Protein AF-A0A0M5KXY6-F1 (afdb_monomer_lite)

Radius of gyration: 19.77 Å; chains: 1; bounding box: 59×43×56 Å

Structure (mmCIF, N/CA/C/O backbone):
data_AF-A0A0M5KXY6-F1
#
_entry.id   AF-A0A0M5KXY6-F1
#
loop_
_atom_site.group_PDB
_atom_site.id
_atom_site.type_symbol
_atom_site.label_atom_id
_atom_site.label_alt_id
_atom_site.label_comp_id
_atom_site.label_asym_id
_atom_site.label_entity_id
_atom_site.label_seq_id
_atom_site.pdbx_PDB_ins_code
_atom_site.Cartn_x
_atom_site.Cartn_y
_atom_site.Cartn_z
_atom_site.occupancy
_atom_site.B_iso_or_equiv
_atom_site.auth_seq_id
_atom_site.auth_comp_id
_atom_site.auth_asym_id
_atom_site.auth_atom_id
_atom_site.pdbx_PDB_model_num
ATOM 1 N N . MET A 1 1 ? 2.536 -27.383 -25.487 1.00 52.34 1 MET A N 1
ATOM 2 C CA . MET A 1 1 ? 1.882 -26.221 -24.851 1.00 52.34 1 MET A CA 1
ATOM 3 C C . MET A 1 1 ? 2.997 -25.412 -24.209 1.00 52.34 1 MET A C 1
ATOM 5 O O . MET A 1 1 ? 3.685 -25.961 -23.359 1.00 52.34 1 MET A O 1
ATOM 9 N N . ASN A 1 2 ? 3.291 -24.220 -24.736 1.00 63.22 2 ASN A N 1
ATOM 10 C CA . ASN A 1 2 ? 4.505 -23.469 -24.392 1.00 63.22 2 ASN A CA 1
ATOM 11 C C . ASN A 1 2 ? 4.490 -23.034 -22.922 1.00 63.22 2 ASN A C 1
ATOM 13 O O . ASN A 1 2 ? 3.473 -22.542 -22.436 1.00 63.22 2 ASN A O 1
ATOM 17 N N . LEU A 1 3 ? 5.624 -23.213 -22.238 1.00 66.00 3 LEU A N 1
ATOM 18 C CA . LEU A 1 3 ? 5.845 -22.842 -20.833 1.00 66.00 3 LEU A CA 1
ATOM 19 C C . LEU A 1 3 ? 5.477 -21.367 -20.556 1.00 66.00 3 LEU A C 1
ATOM 21 O O . LEU A 1 3 ? 4.992 -21.035 -19.479 1.00 66.00 3 LEU A O 1
ATOM 25 N N . GLU A 1 4 ? 5.638 -20.513 -21.567 1.00 68.00 4 GLU A N 1
ATOM 26 C CA . GLU A 1 4 ? 5.291 -19.088 -21.564 1.00 68.00 4 GLU A CA 1
ATOM 27 C C . GLU A 1 4 ? 3.802 -18.841 -21.277 1.00 68.00 4 GLU A C 1
ATOM 29 O O . GLU A 1 4 ? 3.467 -18.063 -20.390 1.00 68.00 4 GLU A O 1
ATOM 34 N N . HIS A 1 5 ? 2.891 -19.585 -21.916 1.00 75.25 5 HIS A N 1
ATOM 35 C CA . HIS A 1 5 ? 1.450 -19.415 -21.689 1.00 75.25 5 HIS A CA 1
ATOM 36 C C . HIS A 1 5 ? 1.011 -19.821 -20.279 1.00 75.25 5 HIS A C 1
ATOM 38 O O . HIS A 1 5 ? 0.066 -19.251 -19.734 1.00 75.25 5 HIS A O 1
ATOM 44 N N . TYR A 1 6 ? 1.686 -20.805 -19.679 1.00 79.50 6 TYR A N 1
ATOM 45 C CA . TYR A 1 6 ? 1.439 -21.174 -18.285 1.00 79.50 6 TYR A CA 1
ATOM 46 C C . TYR A 1 6 ? 1.888 -20.066 -17.333 1.00 79.50 6 TYR A C 1
ATOM 48 O O . TYR A 1 6 ? 1.179 -19.763 -16.374 1.00 79.50 6 TYR A O 1
ATOM 56 N N . PHE A 1 7 ? 3.033 -19.441 -17.607 1.00 79.12 7 PHE A N 1
ATOM 57 C CA . PHE A 1 7 ? 3.554 -18.346 -16.796 1.00 79.12 7 PHE A CA 1
ATOM 58 C C . PHE A 1 7 ? 2.650 -17.108 -16.865 1.00 79.12 7 PHE A C 1
ATOM 60 O O . PHE A 1 7 ? 2.277 -16.566 -15.823 1.00 79.12 7 PHE A O 1
ATOM 67 N N . ASP A 1 8 ? 2.200 -16.740 -18.066 1.00 80.31 8 ASP A N 1
ATOM 68 C CA . ASP A 1 8 ? 1.239 -15.653 -18.279 1.00 80.31 8 ASP A CA 1
ATOM 69 C C . ASP A 1 8 ? -0.080 -15.916 -17.541 1.00 80.31 8 ASP A C 1
ATOM 71 O O . ASP A 1 8 ? -0.600 -15.048 -16.836 1.00 80.31 8 ASP A O 1
ATOM 75 N N . ALA A 1 9 ? -0.613 -17.139 -17.638 1.00 85.25 9 ALA A N 1
ATOM 76 C CA . ALA A 1 9 ? -1.848 -17.511 -16.955 1.00 85.25 9 ALA A CA 1
ATOM 77 C C . ALA A 1 9 ? -1.728 -17.383 -15.428 1.00 85.25 9 ALA A C 1
ATOM 79 O O . ALA A 1 9 ? -2.645 -16.859 -14.787 1.00 85.25 9 ALA A O 1
ATOM 80 N N . ILE A 1 10 ? -0.608 -17.816 -14.835 1.00 85.19 10 ILE A N 1
ATOM 81 C CA . ILE A 1 10 ? -0.360 -17.668 -13.392 1.00 85.19 10 ILE A CA 1
ATOM 82 C C . ILE A 1 10 ? -0.243 -16.184 -13.034 1.00 85.19 10 ILE A C 1
ATOM 84 O O . ILE A 1 10 ? -0.920 -15.729 -12.112 1.00 85.19 10 ILE A O 1
ATOM 88 N N . TYR A 1 11 ? 0.543 -15.414 -13.788 1.00 83.31 11 TYR A N 1
ATOM 89 C CA . TYR A 1 11 ? 0.727 -13.977 -13.579 1.00 83.31 11 TYR A CA 1
ATOM 90 C C . TYR A 1 11 ? -0.605 -13.211 -13.578 1.00 83.31 11 TYR A C 1
ATOM 92 O O . TYR A 1 11 ? -0.898 -12.445 -12.653 1.00 83.31 11 TYR A O 1
ATOM 100 N N . TYR A 1 12 ? -1.458 -13.441 -14.579 1.00 86.25 12 TYR A N 1
ATOM 101 C CA . TYR A 1 12 ? -2.763 -12.781 -14.665 1.00 86.25 12 TYR A CA 1
ATOM 102 C C . TYR A 1 12 ? -3.730 -13.255 -13.579 1.00 86.25 12 TYR A C 1
ATOM 104 O O . TYR A 1 12 ? -4.451 -12.437 -13.006 1.00 86.25 12 TYR A O 1
ATOM 112 N N . SER A 1 13 ? -3.711 -14.546 -13.236 1.00 89.06 13 SER A N 1
ATOM 113 C CA . SER A 1 13 ? -4.552 -15.095 -12.164 1.00 89.06 13 SER A CA 1
ATOM 114 C C . SER A 1 13 ? -4.181 -14.518 -10.796 1.00 89.06 13 SER A C 1
ATOM 116 O O . SER A 1 13 ? -5.065 -14.156 -10.017 1.00 89.06 13 SER A O 1
ATOM 118 N N . MET A 1 14 ? -2.884 -14.374 -10.506 1.00 89.19 14 MET A N 1
ATOM 119 C CA . MET A 1 14 ? -2.403 -13.767 -9.260 1.00 89.19 14 MET A CA 1
ATOM 120 C C . MET A 1 14 ? -2.773 -12.285 -9.180 1.00 89.19 14 MET A C 1
ATOM 122 O O . MET A 1 14 ? -3.282 -11.846 -8.149 1.00 89.19 14 MET A O 1
ATOM 126 N N . ASN A 1 15 ? -2.602 -11.530 -10.270 1.00 88.25 15 ASN A N 1
ATOM 127 C CA . ASN A 1 15 ? -3.068 -10.143 -10.349 1.00 88.25 15 ASN A CA 1
ATOM 128 C C . ASN A 1 15 ? -4.573 -10.038 -10.079 1.00 88.25 15 ASN A C 1
ATOM 130 O O . ASN A 1 15 ? -4.992 -9.263 -9.219 1.00 88.25 15 ASN A O 1
ATOM 134 N N . ALA A 1 16 ? -5.388 -10.845 -10.765 1.00 91.44 16 ALA A 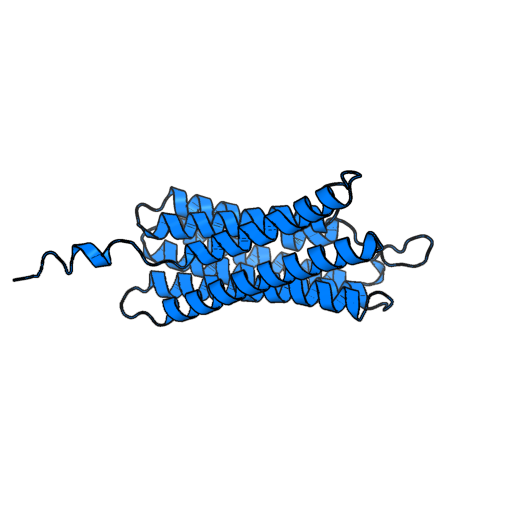N 1
ATOM 135 C CA . ALA A 1 16 ? -6.836 -10.853 -10.579 1.00 91.44 16 ALA A CA 1
ATOM 136 C C . ALA A 1 16 ? -7.220 -11.145 -9.119 1.00 91.44 16 ALA A C 1
ATOM 138 O O . ALA A 1 16 ? -8.062 -10.447 -8.554 1.00 91.44 16 ALA A O 1
ATOM 139 N N . ALA A 1 17 ? -6.562 -12.114 -8.476 1.00 92.31 17 ALA A N 1
ATOM 140 C CA . ALA A 1 17 ? -6.782 -12.425 -7.066 1.00 92.31 17 ALA A CA 1
ATOM 141 C C . ALA A 1 17 ? -6.451 -11.238 -6.142 1.00 92.31 17 ALA A C 1
ATOM 143 O O . ALA A 1 17 ? -7.245 -10.914 -5.256 1.00 92.31 17 ALA A O 1
ATOM 144 N N . VAL A 1 18 ? -5.325 -10.550 -6.368 1.00 92.81 18 VAL A N 1
ATOM 145 C CA . VAL A 1 18 ? -4.951 -9.340 -5.612 1.00 92.81 18 VAL A CA 1
ATOM 146 C C . VAL A 1 18 ? -6.006 -8.245 -5.789 1.00 92.81 18 VAL A C 1
ATOM 148 O O . VAL A 1 18 ? -6.480 -7.689 -4.796 1.00 92.81 18 VAL A O 1
ATOM 151 N N . PHE A 1 19 ? -6.440 -7.972 -7.024 1.00 95.00 19 PHE A N 1
ATOM 152 C CA . PHE A 1 19 ? -7.480 -6.975 -7.295 1.00 95.00 19 PHE A CA 1
ATOM 153 C C . PHE A 1 19 ? -8.812 -7.317 -6.628 1.00 95.00 19 PHE A C 1
ATOM 155 O O . PHE A 1 19 ? -9.444 -6.429 -6.058 1.00 95.00 19 PHE A O 1
ATOM 162 N N . LEU A 1 20 ? -9.232 -8.584 -6.648 1.00 96.19 20 LEU A N 1
ATOM 163 C CA . LEU A 1 20 ? -10.467 -9.023 -5.996 1.00 96.19 20 LEU A CA 1
ATOM 164 C C . LEU A 1 20 ? -10.398 -8.857 -4.474 1.00 96.19 20 LEU A C 1
ATOM 166 O O . LEU A 1 20 ? -11.355 -8.371 -3.870 1.00 96.19 20 LEU A O 1
ATOM 170 N N . LEU A 1 21 ? -9.266 -9.198 -3.848 1.00 95.62 21 LEU A N 1
ATOM 171 C CA . LEU A 1 21 ? -9.059 -8.999 -2.410 1.00 95.62 21 LEU A CA 1
ATOM 172 C C . LEU A 1 21 ? -9.065 -7.513 -2.032 1.00 95.62 21 LEU A C 1
ATOM 174 O O . LEU A 1 21 ? -9.712 -7.132 -1.054 1.00 95.62 21 LEU A O 1
ATOM 178 N N . LEU A 1 22 ? -8.401 -6.662 -2.819 1.00 96.25 22 LEU A N 1
ATOM 179 C CA . LEU A 1 22 ? -8.404 -5.212 -2.605 1.00 96.25 22 LEU A CA 1
ATOM 180 C C . LEU A 1 22 ? -9.803 -4.620 -2.802 1.00 96.25 22 LEU A C 1
ATOM 182 O O . LEU A 1 22 ? -10.260 -3.851 -1.957 1.00 96.25 22 LEU A O 1
ATOM 186 N N . ALA A 1 23 ? -10.525 -5.022 -3.850 1.00 97.25 23 ALA A N 1
ATOM 187 C CA . ALA A 1 23 ? -11.901 -4.592 -4.088 1.00 97.25 23 ALA A CA 1
ATOM 188 C C . ALA A 1 23 ? -12.832 -5.017 -2.941 1.00 97.25 23 ALA A C 1
ATOM 190 O O . ALA A 1 23 ? -13.648 -4.221 -2.470 1.00 97.25 23 ALA A O 1
ATOM 191 N N . ALA A 1 24 ? -12.670 -6.239 -2.426 1.00 96.69 24 ALA A N 1
ATOM 192 C CA . ALA A 1 24 ? -13.398 -6.713 -1.255 1.00 96.69 24 ALA A CA 1
ATOM 193 C C . ALA A 1 24 ? -13.054 -5.896 0.005 1.00 96.69 24 ALA A C 1
ATOM 195 O O . ALA A 1 24 ? -13.957 -5.542 0.771 1.00 96.69 24 ALA A O 1
ATOM 196 N N . ALA A 1 25 ? -11.779 -5.549 0.215 1.00 96.00 25 ALA A N 1
ATOM 197 C CA . ALA A 1 25 ? -11.341 -4.693 1.319 1.00 96.00 25 ALA A CA 1
ATOM 198 C C . ALA A 1 25 ? -11.944 -3.286 1.217 1.00 96.00 25 ALA A C 1
ATOM 200 O O . ALA A 1 25 ? -12.488 -2.784 2.201 1.00 96.00 25 ALA A O 1
ATOM 201 N N . VAL A 1 26 ? -11.937 -2.682 0.025 1.00 97.31 26 VAL A N 1
ATOM 202 C CA . VAL A 1 26 ? -12.570 -1.383 -0.250 1.00 97.31 26 VAL A CA 1
ATOM 203 C C . VAL A 1 26 ? -14.073 -1.450 0.016 1.00 97.31 26 VAL A C 1
ATOM 205 O O . VAL A 1 26 ? -14.594 -0.637 0.779 1.00 97.31 26 VAL A O 1
ATOM 208 N N . GLY A 1 27 ? -14.773 -2.449 -0.528 1.00 96.56 27 GLY A N 1
ATOM 209 C CA . GLY A 1 27 ? -16.209 -2.636 -0.308 1.00 96.56 27 GLY A CA 1
ATOM 210 C C . GLY A 1 27 ? -16.556 -2.768 1.177 1.00 96.56 27 GLY A C 1
ATOM 211 O O . GLY A 1 27 ? -17.474 -2.112 1.674 1.00 96.56 27 GLY A O 1
ATOM 212 N N . ARG A 1 28 ? -15.776 -3.546 1.934 1.00 93.88 28 ARG A N 1
ATOM 213 C CA . ARG A 1 28 ? -15.948 -3.682 3.391 1.00 93.88 28 ARG A CA 1
ATOM 214 C C . ARG A 1 28 ? -15.592 -2.408 4.150 1.00 93.88 28 ARG A C 1
ATOM 216 O O . ARG A 1 28 ? -16.291 -2.068 5.104 1.00 93.88 28 ARG A O 1
ATOM 223 N N . GLY A 1 29 ? -14.564 -1.684 3.718 1.00 93.62 29 GLY A N 1
ATOM 224 C CA . GLY A 1 29 ? -14.214 -0.363 4.233 1.00 93.62 29 GLY A CA 1
ATOM 225 C C . GLY A 1 29 ? -15.375 0.622 4.087 1.00 93.62 29 GLY A C 1
ATOM 226 O O . GLY A 1 29 ? -15.743 1.274 5.060 1.00 93.62 29 GLY A O 1
ATOM 227 N N . ILE A 1 30 ? -16.041 0.654 2.926 1.00 95.50 30 ILE A N 1
ATOM 228 C CA . ILE A 1 30 ? -17.252 1.463 2.695 1.00 95.50 30 ILE A CA 1
ATOM 229 C C . ILE A 1 30 ? -18.389 1.039 3.634 1.00 95.50 30 ILE A C 1
ATOM 231 O O . ILE A 1 30 ? -19.078 1.887 4.194 1.00 95.50 30 ILE A O 1
ATOM 235 N N . VAL A 1 31 ? -18.588 -0.261 3.855 1.00 93.12 31 VAL A N 1
ATOM 236 C CA . VAL A 1 31 ? -19.601 -0.736 4.814 1.00 93.12 31 VAL A CA 1
ATOM 237 C C . VAL A 1 31 ? -19.279 -0.268 6.238 1.00 93.12 31 VAL A C 1
ATOM 239 O O . VAL A 1 31 ? -20.186 0.151 6.954 1.00 93.12 31 VAL A O 1
ATOM 242 N N . LEU A 1 32 ? -18.007 -0.296 6.653 1.00 89.38 32 LEU A N 1
ATOM 243 C CA . LEU A 1 32 ? -17.563 0.215 7.956 1.00 89.38 32 LEU A CA 1
ATOM 244 C C . LEU A 1 32 ? -17.828 1.716 8.119 1.00 89.38 32 LEU A C 1
ATOM 246 O O . LEU A 1 32 ? -18.288 2.123 9.183 1.00 89.38 32 LEU A O 1
ATOM 250 N N . THR A 1 33 ? -17.596 2.535 7.084 1.00 90.88 33 THR A N 1
ATOM 251 C CA . THR A 1 33 ? -17.830 3.993 7.171 1.00 90.88 33 THR A CA 1
ATOM 252 C C . THR A 1 33 ? -19.295 4.363 7.363 1.00 90.88 33 THR A C 1
ATOM 254 O O . THR A 1 33 ? -19.588 5.434 7.890 1.00 90.88 33 THR A O 1
ATOM 257 N N . ARG A 1 34 ? -20.212 3.479 6.964 1.00 88.12 34 ARG A N 1
ATOM 258 C CA . ARG A 1 34 ? -21.661 3.665 7.099 1.00 88.12 34 ARG A CA 1
ATOM 259 C C . ARG A 1 34 ? -22.220 3.151 8.427 1.00 88.12 34 ARG A C 1
ATOM 261 O O . ARG A 1 34 ? -23.421 3.265 8.651 1.00 88.12 34 ARG A O 1
ATOM 268 N N . ARG A 1 35 ? -21.395 2.570 9.310 1.00 80.25 35 ARG A N 1
ATOM 269 C CA . ARG A 1 35 ? -21.875 2.050 10.598 1.00 80.25 35 ARG A CA 1
ATOM 270 C C . ARG A 1 35 ? -22.134 3.183 11.593 1.00 80.25 35 ARG A C 1
ATOM 272 O O . ARG A 1 35 ? -21.202 3.914 11.929 1.00 80.25 35 ARG A O 1
ATOM 279 N N . PRO A 1 36 ? -23.361 3.303 12.125 1.00 72.19 36 PRO A N 1
ATOM 280 C CA . PRO A 1 36 ? -23.661 4.304 13.135 1.00 72.19 36 PRO A CA 1
ATOM 281 C C . PRO A 1 36 ? -23.006 3.951 14.480 1.00 72.19 36 PRO A C 1
ATOM 283 O O . PRO A 1 36 ? -23.013 2.795 14.907 1.00 72.19 36 PRO A O 1
ATOM 286 N N . GLY A 1 37 ? -22.467 4.968 15.160 1.00 68.38 37 GLY A N 1
ATOM 287 C CA . GLY A 1 37 ? -22.164 4.920 16.596 1.00 68.38 37 GLY A CA 1
ATOM 288 C C . GLY A 1 37 ? -20.706 4.700 17.019 1.00 68.38 37 GLY A C 1
ATOM 289 O O . GLY A 1 37 ? -20.437 4.781 18.212 1.00 68.38 37 GLY A O 1
ATOM 290 N N . ILE A 1 38 ? -19.749 4.461 16.107 1.00 79.94 38 ILE A N 1
ATOM 291 C CA . ILE A 1 38 ? -18.327 4.283 16.479 1.00 79.94 38 ILE A CA 1
ATOM 292 C C . ILE A 1 38 ? -17.420 5.097 15.549 1.00 79.94 38 ILE A C 1
ATOM 294 O O . ILE A 1 38 ? -17.072 4.668 14.450 1.00 79.94 38 ILE A O 1
ATOM 298 N N . ALA A 1 39 ? -16.995 6.278 16.003 1.00 83.56 39 ALA A N 1
ATOM 299 C CA . ALA A 1 39 ? -16.168 7.184 15.205 1.00 83.56 39 ALA A CA 1
ATOM 300 C C . ALA A 1 39 ? -14.824 6.565 14.772 1.00 83.56 39 ALA A C 1
ATOM 302 O O . ALA A 1 39 ? -14.345 6.874 13.684 1.00 83.56 39 ALA A O 1
ATOM 303 N N . SER A 1 40 ? -14.213 5.685 15.579 1.00 83.56 40 SER A N 1
ATOM 304 C CA . SER A 1 40 ? -12.953 5.025 15.206 1.00 83.56 40 SER A CA 1
ATOM 305 C C . SER A 1 40 ? -13.126 3.958 14.119 1.00 83.56 40 SER A C 1
ATOM 307 O O . SER A 1 40 ? -12.229 3.807 13.288 1.00 83.56 40 SER A O 1
ATOM 309 N N . ASP A 1 41 ? -14.281 3.285 14.049 1.00 86.81 41 ASP A N 1
ATOM 310 C CA . ASP A 1 41 ? -14.627 2.355 12.964 1.00 86.81 41 ASP A CA 1
ATOM 311 C C . ASP A 1 41 ? -14.785 3.099 11.632 1.00 86.81 41 ASP A C 1
ATOM 313 O O . ASP A 1 41 ? -14.335 2.604 10.599 1.00 86.81 41 ASP A O 1
ATOM 317 N N . ILE A 1 42 ? -15.363 4.305 11.660 1.00 90.19 42 ILE A N 1
ATOM 318 C CA . ILE A 1 42 ? -15.524 5.146 10.467 1.00 90.19 42 ILE A CA 1
ATOM 319 C C . ILE A 1 42 ? -14.161 5.572 9.916 1.00 90.19 42 ILE A C 1
ATOM 321 O O . ILE A 1 42 ? -13.924 5.445 8.716 1.00 90.19 42 ILE A O 1
ATOM 325 N N . GLU A 1 43 ? -13.251 6.048 10.772 1.00 90.62 43 GLU A N 1
ATOM 326 C CA . GLU A 1 43 ? -11.898 6.435 10.340 1.00 90.62 43 GLU A CA 1
ATOM 327 C C . GLU A 1 43 ? -11.114 5.223 9.807 1.00 90.62 43 GLU A C 1
ATOM 329 O O . GLU A 1 43 ? -10.506 5.304 8.742 1.00 90.62 43 GLU A O 1
ATOM 334 N N . HIS A 1 44 ? -11.196 4.061 10.468 1.00 89.00 44 HIS A N 1
ATOM 335 C CA . HIS A 1 44 ? -10.586 2.829 9.951 1.00 89.00 44 HIS A CA 1
ATOM 336 C C . HIS A 1 44 ? -11.167 2.418 8.594 1.00 89.00 44 HIS A C 1
ATOM 338 O O . HIS A 1 44 ? -10.418 2.048 7.690 1.00 89.00 44 HIS A O 1
ATOM 344 N N . GLY A 1 45 ? -12.490 2.501 8.429 1.00 92.06 45 GLY A N 1
ATOM 345 C CA . GLY A 1 45 ? -13.163 2.211 7.165 1.00 92.06 45 GLY A CA 1
ATOM 346 C C . GLY A 1 45 ? -12.689 3.135 6.046 1.00 92.06 45 GLY A C 1
ATOM 347 O O . GLY A 1 45 ? -12.300 2.654 4.984 1.00 92.06 45 GLY A O 1
ATOM 348 N N . ARG A 1 46 ? -12.636 4.449 6.302 1.00 94.31 46 ARG A N 1
ATOM 349 C CA . ARG A 1 46 ? -12.129 5.448 5.346 1.00 94.31 46 ARG A CA 1
ATOM 350 C C . ARG A 1 46 ? -10.682 5.167 4.979 1.00 94.31 46 ARG A C 1
ATOM 352 O O . ARG A 1 46 ? -10.351 5.145 3.798 1.00 94.31 46 ARG A O 1
ATOM 359 N N . GLY A 1 47 ? -9.836 4.910 5.973 1.00 94.12 47 GLY A N 1
ATOM 360 C CA . GLY A 1 47 ? -8.431 4.656 5.709 1.00 94.12 47 GLY A CA 1
ATOM 361 C C . GLY A 1 47 ? -8.192 3.363 4.932 1.00 94.12 47 GLY A C 1
ATOM 362 O O . GLY A 1 47 ? -7.362 3.347 4.032 1.00 94.12 47 GLY A O 1
ATOM 363 N N . THR A 1 48 ? -8.991 2.321 5.184 1.00 94.75 48 THR A N 1
ATOM 364 C CA . THR A 1 48 ? -8.959 1.077 4.395 1.00 94.75 48 THR A CA 1
ATOM 365 C C . THR A 1 48 ? -9.374 1.327 2.944 1.00 94.75 48 THR A C 1
ATOM 367 O O . THR A 1 48 ? -8.743 0.801 2.032 1.00 94.75 48 THR A O 1
ATOM 370 N N . VAL A 1 49 ? -10.402 2.152 2.708 1.00 96.94 49 VAL A N 1
ATOM 371 C CA . VAL A 1 49 ? -10.824 2.527 1.347 1.00 96.94 49 VAL A CA 1
ATOM 372 C C . VAL A 1 49 ? -9.696 3.236 0.607 1.00 96.94 49 VAL A C 1
ATOM 374 O O . VAL A 1 49 ? -9.375 2.843 -0.510 1.00 96.94 49 VAL A O 1
ATOM 377 N N . PHE A 1 50 ? -9.069 4.234 1.232 1.00 96.94 50 PHE A N 1
ATOM 378 C CA . PHE A 1 50 ? -7.960 4.962 0.619 1.00 96.94 50 PHE A CA 1
ATOM 379 C C . PHE A 1 50 ? -6.743 4.064 0.364 1.00 96.94 50 PHE A C 1
ATOM 381 O O . PHE A 1 50 ? -6.215 4.073 -0.743 1.00 96.94 50 PHE A O 1
ATOM 388 N N . ALA A 1 51 ? -6.348 3.231 1.330 1.00 95.44 51 ALA A N 1
ATOM 389 C CA . ALA A 1 51 ? -5.227 2.307 1.170 1.00 95.44 51 ALA A CA 1
ATOM 390 C C . ALA A 1 51 ? -5.481 1.241 0.095 1.00 95.44 51 ALA A C 1
ATOM 392 O O . ALA A 1 51 ? -4.618 0.983 -0.746 1.00 95.44 51 ALA A O 1
ATOM 393 N N . GLY A 1 52 ? -6.682 0.660 0.078 1.00 96.31 52 GLY A N 1
ATOM 394 C CA . GLY A 1 52 ? -7.080 -0.328 -0.921 1.00 96.31 52 GLY A CA 1
ATOM 395 C C . GLY A 1 52 ? -7.133 0.270 -2.324 1.00 96.31 52 GLY A C 1
ATOM 396 O O . GLY A 1 52 ? -6.492 -0.250 -3.234 1.00 96.31 52 GLY A O 1
ATOM 397 N N . ALA A 1 53 ? -7.822 1.404 -2.490 1.00 96.75 53 ALA A N 1
ATOM 398 C CA . ALA A 1 53 ? -7.905 2.104 -3.771 1.00 96.75 53 ALA A CA 1
ATOM 399 C C . ALA A 1 53 ? -6.529 2.587 -4.250 1.00 96.75 53 ALA A C 1
ATOM 401 O O . ALA A 1 53 ? -6.202 2.428 -5.422 1.00 96.75 53 ALA A O 1
ATOM 402 N N . GLY A 1 54 ? -5.697 3.110 -3.347 1.00 95.31 54 GLY A N 1
ATOM 403 C CA . GLY A 1 54 ? -4.330 3.523 -3.652 1.00 95.31 54 GLY A CA 1
ATOM 404 C C . GLY A 1 54 ? -3.464 2.380 -4.166 1.00 95.31 54 GLY A C 1
ATOM 405 O O . GLY A 1 54 ? -2.802 2.518 -5.193 1.00 95.31 54 GLY A O 1
ATOM 406 N N . THR A 1 55 ? -3.543 1.218 -3.517 1.00 94.44 55 THR A N 1
ATOM 407 C CA . THR A 1 55 ? -2.835 0.010 -3.967 1.00 94.44 55 THR A CA 1
ATOM 408 C C . THR A 1 55 ? -3.332 -0.444 -5.340 1.00 94.44 55 THR A C 1
ATOM 410 O O . THR A 1 55 ? -2.524 -0.774 -6.205 1.00 94.44 55 THR A O 1
ATOM 413 N N . MET A 1 56 ? -4.647 -0.408 -5.584 1.00 95.19 56 MET A N 1
ATOM 414 C CA . MET A 1 56 ? -5.213 -0.733 -6.899 1.00 95.19 56 MET A CA 1
ATOM 415 C C . MET A 1 56 ? -4.732 0.235 -7.985 1.00 95.19 56 MET A C 1
ATOM 417 O O . MET A 1 56 ? -4.383 -0.221 -9.067 1.00 95.19 56 MET A O 1
ATOM 421 N N . VAL A 1 57 ? -4.675 1.543 -7.706 1.00 94.19 57 VAL A N 1
ATOM 422 C CA . VAL A 1 57 ? -4.148 2.555 -8.642 1.00 94.19 57 VAL A CA 1
ATOM 423 C C . VAL A 1 57 ? -2.675 2.297 -8.952 1.00 94.19 57 VAL A C 1
ATOM 425 O O . VAL A 1 57 ? -2.298 2.306 -10.120 1.00 94.19 57 VAL A O 1
ATOM 428 N N . ALA A 1 58 ? -1.857 2.016 -7.935 1.00 91.19 58 ALA A N 1
ATOM 429 C CA . ALA A 1 58 ? -0.439 1.714 -8.115 1.00 91.19 58 ALA A CA 1
ATOM 430 C C . ALA A 1 58 ? -0.224 0.457 -8.978 1.00 91.19 58 ALA A C 1
ATOM 432 O O . ALA A 1 58 ? 0.545 0.492 -9.937 1.00 91.19 58 ALA A O 1
ATOM 433 N N . LEU A 1 59 ? -0.929 -0.640 -8.679 1.00 89.19 59 LEU A N 1
ATOM 434 C CA . LEU A 1 59 ? -0.801 -1.898 -9.421 1.00 89.19 59 LEU A CA 1
ATOM 435 C C . LEU A 1 59 ? -1.369 -1.786 -10.840 1.00 89.19 59 LEU A C 1
ATOM 437 O O . LEU A 1 59 ? -0.667 -2.085 -11.803 1.00 89.19 59 LEU A O 1
ATOM 441 N N . ALA A 1 60 ? -2.610 -1.316 -10.994 1.00 89.62 60 ALA A N 1
ATOM 442 C CA . ALA A 1 60 ? -3.249 -1.196 -12.306 1.00 89.62 60 ALA A CA 1
ATOM 443 C C . ALA A 1 60 ? -2.507 -0.193 -13.183 1.00 89.62 60 ALA A C 1
ATOM 445 O O . ALA A 1 60 ? -2.280 -0.453 -14.360 1.00 89.62 60 ALA A O 1
ATOM 446 N N . GLY A 1 61 ? -2.084 0.928 -12.600 1.00 85.12 61 GLY A N 1
ATOM 447 C CA . GLY A 1 61 ? -1.326 1.941 -13.308 1.00 85.12 61 GLY A CA 1
ATOM 448 C C . GLY A 1 61 ? 0.039 1.442 -13.773 1.00 85.12 61 GLY A C 1
ATOM 449 O O . GLY A 1 61 ? 0.410 1.684 -14.918 1.00 85.12 61 GLY A O 1
ATOM 450 N N . GLY A 1 62 ? 0.747 0.678 -12.934 1.00 82.50 62 GLY A N 1
ATOM 451 C CA . GLY A 1 62 ? 1.994 0.017 -13.322 1.00 82.50 62 GLY A CA 1
ATOM 452 C C . GLY A 1 62 ? 1.804 -0.961 -14.485 1.00 82.50 62 GLY A C 1
ATOM 453 O O . GLY A 1 62 ? 2.545 -0.892 -15.464 1.00 82.50 62 GLY A O 1
ATOM 454 N N . LEU A 1 63 ? 0.773 -1.810 -14.417 1.00 84.19 63 LEU A N 1
ATOM 455 C CA . LEU A 1 63 ? 0.434 -2.769 -15.477 1.00 84.19 63 LEU A CA 1
ATOM 456 C C . LEU A 1 63 ? 0.033 -2.075 -16.785 1.00 84.19 63 LEU A C 1
ATOM 458 O O . LEU A 1 63 ? 0.499 -2.455 -17.855 1.00 84.19 63 LEU A O 1
ATOM 462 N N . MET A 1 64 ? -0.812 -1.044 -16.713 1.00 85.62 64 MET A N 1
ATOM 463 C CA . MET A 1 64 ? -1.250 -0.287 -17.889 1.00 85.62 64 MET A CA 1
ATOM 464 C C . MET A 1 64 ? -0.094 0.473 -18.535 1.00 85.62 64 MET A C 1
ATOM 466 O O . MET A 1 64 ? -0.003 0.500 -19.760 1.00 85.62 64 MET A O 1
ATOM 470 N N . ALA A 1 65 ? 0.800 1.063 -17.738 1.00 84.81 65 ALA A N 1
ATOM 471 C CA . ALA A 1 65 ? 1.990 1.718 -18.265 1.00 84.81 65 ALA A CA 1
ATOM 472 C C . ALA A 1 65 ? 2.895 0.715 -18.999 1.00 84.81 65 ALA A C 1
ATOM 474 O O . ALA A 1 65 ? 3.368 1.026 -20.091 1.00 84.81 65 ALA A O 1
ATOM 475 N N . ASP A 1 66 ? 3.101 -0.491 -18.455 1.00 80.94 66 ASP A N 1
ATOM 476 C CA . ASP A 1 66 ? 3.922 -1.521 -19.115 1.00 80.94 66 ASP A CA 1
ATOM 477 C C . ASP A 1 66 ? 3.247 -2.081 -20.378 1.00 80.94 66 ASP A C 1
ATOM 479 O O . ASP A 1 66 ? 3.916 -2.351 -21.370 1.00 80.94 66 ASP A O 1
ATOM 483 N N . ALA A 1 67 ? 1.918 -2.194 -20.396 1.00 83.75 67 ALA A N 1
ATOM 484 C CA . ALA A 1 67 ? 1.188 -2.683 -21.565 1.00 83.75 67 ALA A CA 1
ATOM 485 C C . ALA A 1 67 ? 1.098 -1.651 -22.704 1.00 83.75 67 ALA A C 1
ATOM 487 O O . ALA A 1 67 ? 1.160 -2.020 -23.875 1.00 83.75 67 ALA A O 1
ATOM 488 N N . LEU A 1 68 ? 0.921 -0.366 -22.379 1.00 86.81 68 LEU A N 1
ATOM 489 C CA . LEU A 1 68 ? 0.569 0.668 -23.361 1.00 86.81 68 LEU A CA 1
ATOM 490 C C . LEU A 1 68 ? 1.727 1.600 -23.717 1.00 86.81 68 LEU A C 1
ATOM 492 O O . LEU A 1 68 ? 1.714 2.203 -24.787 1.00 86.81 68 LEU A O 1
ATOM 496 N N . LEU A 1 69 ? 2.702 1.766 -22.820 1.00 84.69 69 LEU A N 1
ATOM 497 C CA . LEU A 1 69 ? 3.696 2.835 -22.917 1.00 84.69 69 LEU A CA 1
ATOM 498 C C . LEU A 1 69 ? 5.140 2.345 -22.864 1.00 84.69 69 LEU A C 1
ATOM 500 O O . LEU A 1 69 ? 6.021 3.186 -22.916 1.00 84.69 69 LEU A O 1
ATOM 504 N N . LYS A 1 70 ? 5.424 1.041 -22.812 1.00 80.31 70 LYS A N 1
ATOM 505 C CA . LYS A 1 70 ? 6.788 0.498 -22.622 1.00 80.31 70 LYS A CA 1
ATOM 506 C C . LYS A 1 70 ? 7.845 1.003 -23.609 1.00 80.31 70 LYS A C 1
ATOM 508 O O . LYS A 1 70 ? 9.020 1.072 -23.264 1.00 80.31 70 LYS A O 1
ATOM 513 N N . THR A 1 71 ? 7.441 1.364 -24.825 1.00 80.12 71 THR A N 1
ATOM 514 C CA . THR A 1 71 ? 8.322 1.924 -25.867 1.00 80.12 71 THR A CA 1
ATOM 515 C C . THR A 1 71 ? 8.313 3.455 -25.922 1.00 80.12 71 THR A C 1
ATOM 517 O O . THR A 1 71 ? 9.056 4.049 -26.699 1.00 80.12 71 THR A O 1
ATOM 520 N N . SER A 1 72 ? 7.471 4.109 -25.122 1.00 81.94 72 SER A N 1
ATOM 521 C CA . SER A 1 72 ? 7.324 5.561 -25.082 1.00 81.94 72 SER A CA 1
ATOM 522 C C . SER A 1 72 ? 8.395 6.203 -24.208 1.00 81.94 72 SER A C 1
ATOM 524 O O . SER A 1 72 ? 8.707 5.717 -23.123 1.00 81.94 72 SER A O 1
ATOM 526 N N . VAL A 1 73 ? 8.872 7.378 -24.623 1.00 77.38 73 VAL A N 1
ATOM 527 C CA . VAL A 1 73 ? 9.758 8.233 -23.810 1.00 77.38 73 VAL A CA 1
ATOM 528 C C . VAL A 1 73 ? 9.111 8.683 -22.493 1.00 77.38 73 VAL A C 1
ATOM 530 O O . VAL A 1 73 ? 9.816 9.028 -21.550 1.00 77.38 73 VAL A O 1
ATOM 533 N N . TRP A 1 74 ? 7.775 8.632 -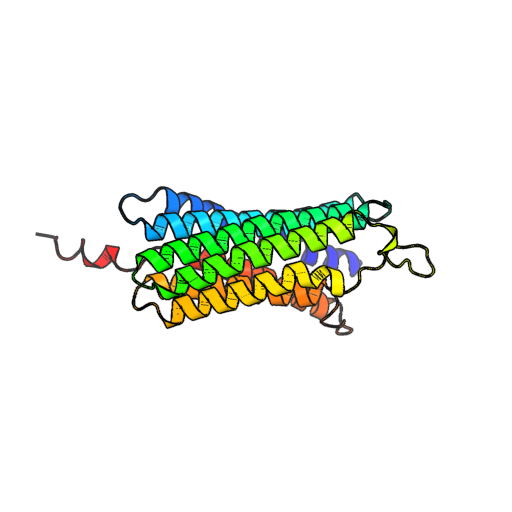22.416 1.00 79.19 74 TRP A N 1
ATOM 534 C CA . TRP A 1 74 ? 6.982 8.990 -21.237 1.00 79.19 74 TRP A CA 1
ATOM 535 C C . TRP A 1 74 ? 6.720 7.808 -20.293 1.00 79.19 74 TRP A C 1
ATOM 537 O O . TRP A 1 74 ? 6.076 7.990 -19.259 1.00 79.19 74 TRP A O 1
ATOM 547 N N . PHE A 1 75 ? 7.180 6.597 -20.636 1.00 83.06 75 PHE A N 1
ATOM 548 C CA . PHE A 1 75 ? 6.904 5.368 -19.885 1.00 83.06 75 PHE A CA 1
ATOM 549 C C . PHE A 1 75 ? 7.178 5.526 -18.389 1.00 83.06 75 PHE A C 1
ATOM 551 O O . PHE A 1 75 ? 6.292 5.310 -17.560 1.00 83.06 75 PHE A O 1
ATOM 558 N N . GLN A 1 76 ? 8.403 5.937 -18.053 1.00 79.19 76 GLN A N 1
ATOM 559 C CA . GLN A 1 76 ? 8.852 6.044 -16.671 1.00 79.19 76 GLN A CA 1
ATOM 560 C C . GLN A 1 76 ? 8.065 7.113 -15.919 1.00 79.19 76 GLN A C 1
ATOM 562 O O . GLN A 1 76 ? 7.619 6.877 -14.798 1.00 79.19 76 GLN A O 1
ATOM 567 N N . GLN A 1 77 ? 7.823 8.258 -16.556 1.00 82.31 77 GLN A N 1
ATOM 568 C CA . GLN A 1 77 ? 7.106 9.374 -15.945 1.00 82.31 77 GLN A CA 1
ATOM 569 C C . GLN A 1 77 ? 5.661 9.007 -15.608 1.00 82.31 77 GLN A C 1
ATOM 571 O O . GLN A 1 77 ? 5.206 9.252 -14.490 1.00 82.31 77 GLN A O 1
ATOM 576 N N . VAL A 1 78 ? 4.956 8.359 -16.539 1.00 84.12 78 VAL A N 1
ATOM 577 C CA . VAL A 1 78 ? 3.578 7.903 -16.314 1.00 84.12 78 VAL A CA 1
ATOM 578 C C . VAL A 1 78 ? 3.539 6.792 -15.266 1.00 84.12 78 VAL A C 1
ATOM 580 O O . VAL A 1 78 ? 2.733 6.860 -14.337 1.00 84.12 78 VAL A O 1
ATOM 583 N N . ARG A 1 79 ? 4.433 5.799 -15.363 1.00 85.25 79 ARG A N 1
ATOM 584 C CA . ARG A 1 79 ? 4.496 4.675 -14.417 1.00 85.25 79 ARG A CA 1
ATOM 585 C C . ARG A 1 79 ? 4.725 5.158 -12.985 1.00 85.25 79 ARG A C 1
ATOM 587 O O . ARG A 1 79 ? 3.962 4.806 -12.088 1.00 85.25 79 ARG A O 1
ATOM 594 N N . PHE A 1 80 ? 5.732 6.000 -12.769 1.00 81.81 80 PHE A N 1
ATOM 595 C CA . PHE A 1 80 ? 6.015 6.557 -11.449 1.00 81.81 80 PHE A CA 1
ATOM 596 C C . PHE A 1 80 ? 4.929 7.525 -10.980 1.00 81.81 80 PHE A C 1
ATOM 598 O O . PHE A 1 80 ? 4.567 7.481 -9.810 1.00 81.81 80 PHE A O 1
ATOM 605 N N . GLY A 1 81 ? 4.351 8.343 -11.865 1.00 84.69 81 GLY A N 1
ATOM 606 C CA . GLY A 1 81 ? 3.217 9.204 -11.519 1.00 84.69 81 GLY A CA 1
ATOM 607 C C . GLY A 1 81 ? 2.036 8.413 -10.944 1.00 84.69 81 GLY A C 1
ATOM 608 O O . GLY A 1 81 ? 1.461 8.805 -9.927 1.00 84.69 81 GLY A O 1
ATOM 609 N N . LEU A 1 82 ? 1.725 7.255 -11.535 1.00 89.12 82 LEU A N 1
ATOM 610 C CA . LEU A 1 82 ? 0.678 6.353 -11.048 1.00 89.12 82 LEU A CA 1
ATOM 611 C C . LEU A 1 82 ? 1.050 5.690 -9.717 1.00 89.12 82 LEU A C 1
ATOM 613 O O . LEU A 1 82 ? 0.197 5.602 -8.831 1.00 89.12 82 LEU A O 1
ATOM 617 N N . TYR A 1 83 ? 2.314 5.294 -9.528 1.00 87.56 83 TYR A N 1
ATOM 618 C CA . TYR A 1 83 ? 2.787 4.843 -8.218 1.00 87.56 83 TYR A CA 1
ATOM 619 C C . TYR A 1 83 ? 2.648 5.949 -7.167 1.00 87.56 83 TYR A C 1
ATOM 621 O O . TYR A 1 83 ? 2.004 5.723 -6.147 1.00 87.56 83 TYR A O 1
ATOM 629 N N . PHE A 1 84 ? 3.153 7.161 -7.406 1.00 86.69 84 PHE A N 1
ATOM 630 C CA . PHE A 1 84 ? 3.058 8.260 -6.438 1.00 86.69 84 PHE A CA 1
ATOM 631 C C . PHE A 1 84 ? 1.615 8.620 -6.095 1.00 86.69 84 PHE A C 1
ATOM 633 O O . PHE A 1 84 ? 1.310 8.842 -4.923 1.00 86.69 84 PHE A O 1
ATOM 640 N N . LEU A 1 85 ? 0.711 8.613 -7.077 1.00 88.50 85 LEU A N 1
ATOM 641 C CA . LEU A 1 85 ? -0.716 8.814 -6.834 1.00 88.50 85 LEU A CA 1
ATOM 642 C C . LEU A 1 85 ? -1.301 7.709 -5.943 1.00 88.50 85 LEU A C 1
ATOM 644 O O . LEU A 1 85 ? -1.992 8.001 -4.965 1.00 88.50 85 LEU A O 1
ATOM 648 N N . GLY A 1 86 ? -1.004 6.444 -6.247 1.00 91.81 86 GLY A N 1
ATOM 649 C CA . GLY A 1 86 ? -1.441 5.310 -5.435 1.00 91.81 86 GLY A CA 1
ATOM 650 C C . GLY A 1 86 ? -0.911 5.377 -4.000 1.00 91.81 86 GLY A C 1
ATOM 651 O O . GLY A 1 86 ? -1.670 5.214 -3.045 1.00 91.81 86 GLY A O 1
ATOM 652 N N . PHE A 1 87 ? 0.368 5.713 -3.829 1.00 89.12 87 PHE A N 1
ATOM 653 C CA . PHE A 1 87 ? 0.994 5.869 -2.516 1.00 89.12 87 PHE A CA 1
ATOM 654 C C . PHE A 1 87 ? 0.491 7.088 -1.745 1.00 89.12 87 PHE A C 1
ATOM 656 O O . PHE A 1 87 ? 0.365 7.009 -0.526 1.00 89.12 87 PHE A O 1
ATOM 663 N N . ALA A 1 88 ? 0.103 8.173 -2.419 1.00 89.00 88 ALA A N 1
ATOM 664 C CA . ALA A 1 88 ? -0.580 9.290 -1.768 1.00 89.00 88 ALA A CA 1
ATOM 665 C C . ALA A 1 88 ? -1.880 8.844 -1.105 1.00 89.00 88 ALA A C 1
ATOM 667 O O . ALA A 1 88 ? -2.136 9.172 0.055 1.00 89.00 88 ALA A O 1
ATOM 668 N N . LEU A 1 89 ? -2.676 8.042 -1.811 1.00 92.56 89 LEU A N 1
ATOM 669 C CA . LEU A 1 89 ? -3.899 7.470 -1.260 1.00 92.56 89 LEU A CA 1
ATOM 670 C C . LEU A 1 89 ? -3.592 6.498 -0.111 1.00 92.56 89 LEU A C 1
ATOM 672 O O . LEU A 1 89 ? -4.264 6.563 0.918 1.00 92.56 89 LEU A O 1
ATOM 676 N N . ILE A 1 90 ? -2.549 5.667 -0.223 1.00 92.69 90 ILE A N 1
ATOM 677 C CA . ILE A 1 90 ? -2.108 4.792 0.877 1.00 92.69 90 ILE A CA 1
ATOM 678 C C . ILE A 1 90 ? -1.762 5.614 2.119 1.00 92.69 90 ILE A C 1
ATOM 680 O O . ILE A 1 90 ? -2.342 5.365 3.172 1.00 92.69 90 ILE A O 1
ATOM 684 N N . MET A 1 91 ? -0.937 6.654 1.987 1.00 90.06 91 MET A N 1
ATOM 685 C CA . MET A 1 91 ? -0.523 7.501 3.110 1.00 90.06 91 MET A CA 1
ATOM 686 C C . MET A 1 91 ? -1.681 8.271 3.750 1.00 90.06 91 MET A C 1
ATOM 688 O O . MET A 1 91 ? -1.746 8.396 4.979 1.00 90.06 91 MET A O 1
ATOM 692 N N . VAL A 1 92 ? -2.631 8.763 2.947 1.00 91.06 92 VAL A N 1
ATOM 693 C CA . VAL A 1 92 ? -3.892 9.324 3.459 1.00 91.06 92 VAL A CA 1
ATOM 694 C C . VAL A 1 92 ? -4.654 8.259 4.252 1.00 91.06 92 VAL A C 1
ATOM 696 O O . VAL A 1 92 ? -5.165 8.543 5.341 1.00 91.06 92 VAL A O 1
ATOM 699 N N . GLY A 1 93 ? -4.681 7.023 3.754 1.00 92.81 93 GLY A N 1
ATOM 700 C CA . GLY A 1 93 ? -5.263 5.871 4.431 1.00 92.81 93 GLY A CA 1
ATOM 701 C C . GLY A 1 93 ? -4.639 5.598 5.799 1.00 92.81 93 GLY A C 1
ATOM 702 O O . GLY A 1 93 ? -5.354 5.570 6.807 1.00 92.81 93 GLY A O 1
ATOM 703 N N . THR A 1 94 ? -3.310 5.506 5.854 1.00 91.38 94 THR A N 1
ATOM 704 C CA . THR A 1 94 ? -2.500 5.343 7.072 1.00 91.38 94 THR A CA 1
ATOM 705 C C . THR A 1 94 ? -2.808 6.427 8.096 1.00 91.38 94 THR A C 1
ATOM 707 O O . THR A 1 94 ? -3.146 6.137 9.244 1.00 91.38 94 THR A O 1
ATOM 710 N N . CYS A 1 95 ? -2.764 7.697 7.680 1.00 91.00 95 CYS A N 1
ATOM 711 C CA . CYS A 1 95 ? -3.022 8.839 8.557 1.00 91.00 95 CYS A CA 1
ATOM 712 C C . CYS A 1 95 ? -4.443 8.816 9.130 1.00 91.00 95 CYS A C 1
ATOM 714 O O . CYS A 1 95 ? -4.657 9.187 10.288 1.00 91.00 95 CYS A O 1
ATOM 716 N N . THR A 1 96 ? -5.413 8.364 8.335 1.00 91.44 96 THR A N 1
ATOM 717 C CA . THR A 1 96 ? -6.813 8.236 8.753 1.00 91.44 96 THR A CA 1
ATOM 718 C C . THR A 1 96 ? -6.978 7.113 9.783 1.00 91.44 96 THR A C 1
ATOM 720 O O . THR A 1 96 ? -7.625 7.307 10.813 1.00 91.44 96 THR A O 1
ATOM 723 N N . ILE A 1 97 ? -6.317 5.969 9.589 1.00 90.25 97 ILE A N 1
ATOM 724 C CA . ILE A 1 97 ? -6.313 4.849 10.550 1.00 90.25 97 ILE A CA 1
ATOM 725 C C . ILE A 1 97 ? -5.628 5.243 11.865 1.00 90.25 97 ILE A C 1
ATOM 727 O O . ILE A 1 97 ? -6.158 4.980 12.952 1.00 90.25 97 ILE A O 1
ATOM 731 N N . LEU A 1 98 ? -4.495 5.947 11.789 1.00 87.69 98 LEU A N 1
ATOM 732 C CA . LEU A 1 98 ? -3.810 6.495 12.962 1.00 87.69 98 LEU A CA 1
ATOM 733 C C . LEU A 1 98 ? -4.699 7.490 13.717 1.00 87.69 98 LEU A C 1
ATOM 735 O O . LEU A 1 98 ? -4.799 7.407 14.938 1.00 87.69 98 LEU A O 1
ATOM 739 N N . ARG A 1 99 ? -5.435 8.359 13.013 1.00 87.12 99 ARG A N 1
ATOM 740 C CA . ARG A 1 99 ? -6.427 9.262 13.626 1.00 87.12 99 ARG A CA 1
ATOM 741 C C . ARG A 1 99 ? -7.554 8.503 14.331 1.00 87.12 99 ARG A C 1
ATOM 743 O O . ARG A 1 99 ? -7.994 8.917 15.403 1.00 87.12 99 ARG A O 1
ATOM 750 N N . GLY A 1 100 ? -8.021 7.401 13.747 1.00 83.06 100 GLY A N 1
ATOM 751 C CA . GLY A 1 100 ? -8.974 6.500 14.395 1.00 83.06 100 GLY A CA 1
ATOM 752 C C . GLY A 1 100 ? -8.427 5.933 15.706 1.00 83.06 100 GLY A C 1
ATOM 753 O O . GLY A 1 100 ? -9.159 5.871 16.687 1.00 83.06 100 GLY A O 1
ATOM 754 N N . SER A 1 101 ? -7.137 5.595 15.728 1.00 80.38 101 SER A N 1
ATOM 755 C CA . SER A 1 101 ? -6.430 5.067 16.903 1.00 80.38 101 SER A CA 1
ATOM 756 C C . SER A 1 101 ? -6.141 6.145 17.965 1.00 80.38 101 SER A C 1
ATOM 758 O O . SER A 1 101 ? -6.228 5.873 19.158 1.00 80.38 101 SER A O 1
ATOM 760 N N . GLU A 1 102 ? -5.870 7.394 17.566 1.00 80.75 102 GLU A N 1
ATOM 761 C CA . GLU A 1 102 ? -5.717 8.543 18.481 1.00 80.75 102 GLU A CA 1
ATOM 762 C C . GLU A 1 102 ? -6.973 8.785 19.323 1.00 80.75 102 GLU A C 1
ATOM 764 O O . GLU A 1 102 ? -6.875 9.027 20.526 1.00 80.75 102 GLU A O 1
ATOM 769 N N . ARG A 1 103 ? -8.159 8.684 18.704 1.00 74.88 103 ARG A N 1
ATOM 770 C CA . ARG A 1 103 ? -9.456 8.855 19.386 1.00 74.88 103 ARG A CA 1
ATOM 771 C C . ARG A 1 103 ? -9.706 7.818 20.485 1.00 74.88 103 ARG A C 1
ATOM 773 O O . ARG A 1 103 ? -10.634 7.984 21.266 1.00 74.88 103 ARG A O 1
ATOM 780 N N . GLU A 1 104 ? -8.879 6.781 20.560 1.00 72.50 104 GLU A N 1
ATOM 781 C CA . GLU A 1 104 ? -8.923 5.741 21.590 1.00 72.50 104 GLU A CA 1
ATOM 782 C C . GLU A 1 104 ? -7.951 6.018 22.751 1.00 72.50 104 GLU A C 1
ATOM 784 O O . GLU A 1 104 ? -7.777 5.165 23.617 1.00 72.50 104 GLU A O 1
ATOM 789 N N . GLY A 1 105 ? -7.351 7.218 22.797 1.00 65.25 105 GLY A N 1
ATOM 790 C CA . GLY A 1 105 ? -6.610 7.739 23.953 1.00 65.25 105 GLY A CA 1
ATOM 791 C C . GLY A 1 105 ? -5.092 7.850 23.780 1.00 65.25 105 GLY A C 1
ATOM 792 O O . GLY A 1 105 ? -4.391 8.085 24.761 1.00 65.25 105 GLY A O 1
ATOM 793 N N . ILE A 1 106 ? -4.551 7.696 22.565 1.00 67.62 106 ILE A N 1
ATOM 794 C CA . ILE A 1 106 ? -3.094 7.649 22.337 1.00 67.62 106 ILE A CA 1
ATOM 795 C C . ILE A 1 106 ? -2.587 8.977 21.751 1.00 67.62 106 ILE A C 1
ATOM 797 O O . ILE A 1 106 ? -2.471 9.142 20.537 1.00 67.62 106 ILE A O 1
ATOM 801 N N . GLY A 1 107 ? -2.245 9.934 22.620 1.00 66.31 107 GLY A N 1
ATOM 802 C CA . GLY A 1 107 ? -1.801 11.280 22.217 1.00 66.31 107 GLY A CA 1
ATOM 803 C C . GLY A 1 107 ? -0.482 11.329 21.425 1.00 66.31 107 GLY A C 1
ATOM 804 O O . GLY A 1 107 ? -0.303 12.212 20.584 1.00 66.31 107 GLY A O 1
ATOM 805 N N . PHE A 1 108 ? 0.424 10.364 21.624 1.00 71.19 108 PHE A N 1
ATOM 806 C CA . PHE A 1 108 ? 1.715 10.282 20.916 1.00 71.19 108 PHE A CA 1
ATOM 807 C C . PHE A 1 108 ? 1.559 10.112 19.393 1.00 71.19 108 PHE A C 1
ATOM 809 O O . PHE A 1 108 ? 2.342 10.660 18.620 1.00 71.19 108 PHE A O 1
ATOM 816 N N . LEU A 1 109 ? 0.491 9.447 18.942 1.00 71.94 109 LEU A N 1
ATOM 817 C CA . LEU A 1 109 ? 0.233 9.213 17.515 1.00 71.94 109 LEU A CA 1
ATOM 818 C C . LEU A 1 109 ? -0.032 10.500 16.732 1.00 71.94 109 LEU A C 1
ATOM 820 O O . LEU A 1 109 ? 0.318 10.583 15.555 1.00 71.94 109 LEU A O 1
ATOM 824 N N . SER A 1 110 ? -0.534 11.537 17.409 1.00 72.25 110 SER A N 1
ATOM 825 C CA . SER A 1 110 ? -0.728 12.854 16.799 1.00 72.25 110 SER A CA 1
ATOM 826 C C . SER A 1 110 ? 0.586 13.498 16.352 1.00 72.25 110 SER A C 1
ATOM 828 O O . SER A 1 110 ? 0.608 14.190 15.333 1.00 72.25 110 SER A O 1
ATOM 830 N N . HIS A 1 111 ? 1.688 13.233 17.062 1.00 76.06 111 HIS A N 1
ATOM 831 C CA . HIS A 1 111 ? 3.017 13.718 16.698 1.00 76.06 111 HIS A CA 1
ATOM 832 C C . HIS A 1 111 ? 3.547 12.958 15.482 1.00 76.06 111 HIS A C 1
ATOM 834 O O . HIS A 1 111 ? 4.000 13.581 14.526 1.00 76.06 111 HIS A O 1
ATOM 840 N N . ILE A 1 112 ? 3.392 11.630 15.457 1.00 74.69 112 ILE A N 1
ATOM 841 C CA . ILE A 1 112 ? 3.810 10.809 14.312 1.00 74.69 112 ILE A CA 1
ATOM 842 C C . ILE A 1 112 ? 3.040 11.196 13.043 1.00 74.69 112 ILE A C 1
ATOM 844 O O . ILE A 1 112 ? 3.649 11.385 11.991 1.00 74.69 112 ILE A O 1
ATOM 848 N N . ARG A 1 113 ? 1.720 11.411 13.128 1.00 79.06 113 ARG A N 1
ATOM 849 C CA . ARG A 1 113 ? 0.918 11.858 11.976 1.00 79.06 113 ARG A CA 1
ATOM 850 C C . ARG A 1 113 ? 1.392 13.208 11.426 1.00 79.06 113 ARG A C 1
ATOM 852 O O . ARG A 1 113 ? 1.409 13.401 10.213 1.00 79.06 113 ARG A O 1
ATOM 859 N N . ARG A 1 114 ? 1.787 14.136 12.306 1.00 80.38 114 ARG A N 1
ATOM 860 C CA . ARG A 1 114 ? 2.342 15.446 11.916 1.00 80.38 114 ARG A CA 1
ATOM 861 C C . ARG A 1 114 ? 3.713 15.346 11.252 1.00 80.38 114 ARG A C 1
ATOM 863 O O . ARG A 1 114 ? 4.059 16.272 10.535 1.00 80.38 114 ARG A O 1
ATOM 870 N N . ILE A 1 115 ? 4.464 14.265 11.469 1.00 79.31 115 ILE A N 1
ATOM 871 C CA . ILE A 1 115 ? 5.751 14.001 10.805 1.00 79.31 115 ILE A CA 1
ATOM 872 C C . ILE A 1 115 ? 5.535 13.280 9.468 1.00 79.31 115 ILE A C 1
ATOM 874 O O . ILE A 1 115 ? 6.165 13.625 8.472 1.00 79.31 115 ILE A O 1
ATOM 878 N N . LEU A 1 116 ? 4.610 12.317 9.419 1.00 78.31 116 LEU A N 1
ATOM 879 C CA . LEU A 1 116 ? 4.314 11.533 8.216 1.00 78.31 116 LEU A CA 1
ATOM 880 C C . LEU A 1 116 ? 3.850 12.397 7.040 1.00 78.31 116 LEU A C 1
ATOM 882 O O . LEU A 1 116 ? 4.296 12.186 5.917 1.00 78.31 116 LEU A O 1
ATOM 886 N N . LEU A 1 117 ? 2.978 13.375 7.291 1.00 78.50 117 LEU A N 1
ATOM 887 C CA . LEU A 1 117 ? 2.427 14.228 6.237 1.00 78.50 117 LEU A CA 1
ATOM 888 C C . LEU A 1 117 ? 3.493 15.092 5.523 1.00 78.50 117 LEU A C 1
ATOM 890 O O . LEU A 1 117 ? 3.551 15.036 4.296 1.00 78.50 117 LEU A O 1
ATOM 894 N N . PRO A 1 118 ? 4.353 15.864 6.223 1.00 81.12 118 PRO A N 1
ATOM 895 C CA . PRO A 1 118 ? 5.425 16.617 5.579 1.00 81.12 118 PRO A CA 1
ATOM 896 C C . PRO A 1 118 ? 6.510 15.709 5.003 1.00 81.12 118 PRO A C 1
ATOM 898 O O . PRO A 1 118 ? 7.041 16.037 3.948 1.00 81.12 118 PRO A O 1
ATOM 901 N N . LEU A 1 119 ? 6.812 14.563 5.630 1.00 79.19 119 LEU A N 1
ATOM 902 C CA . LEU A 1 119 ? 7.740 13.587 5.054 1.00 79.19 119 LEU A CA 1
ATOM 903 C C . LEU A 1 119 ? 7.227 13.087 3.700 1.00 79.19 119 LEU A C 1
ATOM 905 O O . LEU A 1 119 ? 7.987 13.055 2.734 1.00 79.19 119 LEU A O 1
ATOM 909 N N . PHE A 1 120 ? 5.935 12.756 3.623 1.00 77.69 120 PHE A N 1
ATOM 910 C CA . PHE A 1 120 ? 5.279 12.359 2.384 1.00 77.69 120 PHE A CA 1
ATOM 911 C C . PHE A 1 120 ? 5.252 13.497 1.356 1.00 77.69 120 PHE A C 1
ATOM 913 O O . PHE A 1 120 ? 5.616 13.300 0.202 1.00 77.69 120 PHE A O 1
ATOM 920 N N . ALA A 1 121 ? 4.883 14.712 1.768 1.00 80.44 121 ALA A N 1
ATOM 921 C CA . ALA A 1 121 ? 4.880 15.873 0.879 1.00 80.44 121 ALA A CA 1
ATOM 922 C C . ALA A 1 121 ? 6.276 16.145 0.299 1.00 80.44 121 ALA A C 1
ATOM 924 O O . ALA A 1 121 ? 6.412 16.362 -0.901 1.00 80.44 121 ALA A O 1
ATOM 925 N N . LEU A 1 122 ? 7.320 16.061 1.127 1.00 81.75 122 LEU A N 1
ATOM 926 C CA . LEU A 1 122 ? 8.704 16.207 0.692 1.00 81.75 122 LEU A CA 1
ATOM 927 C C . LEU A 1 122 ? 9.090 15.117 -0.313 1.00 81.75 122 LEU A C 1
ATOM 929 O O . LEU A 1 122 ? 9.708 15.416 -1.331 1.00 81.75 122 LEU A O 1
ATOM 933 N N . THR A 1 123 ? 8.692 13.868 -0.068 1.00 76.44 123 THR A N 1
ATOM 934 C CA . THR A 1 123 ? 8.970 12.764 -0.997 1.00 76.44 123 THR A CA 1
ATOM 935 C C . THR A 1 123 ? 8.224 12.916 -2.318 1.00 76.44 123 THR A C 1
ATOM 937 O O . THR A 1 123 ? 8.826 12.680 -3.363 1.00 76.44 123 THR A O 1
ATOM 940 N N . VAL A 1 124 ? 6.982 13.406 -2.314 1.00 75.38 124 VAL A N 1
ATOM 941 C CA . VAL A 1 124 ? 6.246 13.761 -3.540 1.00 75.38 124 VAL A CA 1
ATOM 942 C C . VAL A 1 124 ? 6.919 14.907 -4.291 1.00 75.38 124 VAL A C 1
ATOM 944 O O . VAL A 1 124 ? 7.060 14.815 -5.504 1.00 75.38 124 VAL A O 1
ATOM 947 N N . ILE A 1 125 ? 7.372 15.960 -3.604 1.00 81.44 125 ILE A N 1
ATOM 948 C CA . ILE A 1 125 ? 8.054 17.101 -4.238 1.00 81.44 125 ILE A CA 1
ATOM 949 C C . ILE A 1 125 ? 9.360 16.653 -4.896 1.00 81.44 125 ILE A C 1
ATOM 951 O O . ILE A 1 125 ? 9.580 16.935 -6.072 1.00 81.44 125 ILE A O 1
ATOM 955 N N . ILE A 1 126 ? 10.200 15.917 -4.161 1.00 76.62 126 ILE A N 1
ATOM 956 C CA . ILE A 1 126 ? 11.467 15.378 -4.677 1.00 76.62 126 ILE A CA 1
ATOM 957 C C . ILE A 1 126 ? 11.198 14.474 -5.884 1.00 76.62 126 ILE A C 1
ATOM 959 O O . ILE A 1 126 ? 11.861 14.588 -6.911 1.00 76.62 126 ILE A O 1
ATOM 963 N N . SER A 1 127 ? 10.182 13.619 -5.794 1.00 71.81 127 SER A N 1
ATOM 964 C CA . SER A 1 127 ? 9.791 12.737 -6.892 1.00 71.81 127 SER A CA 1
ATOM 965 C C . SER A 1 127 ? 9.268 13.494 -8.106 1.00 71.81 127 SER A C 1
ATOM 967 O O . SER A 1 127 ? 9.639 13.173 -9.227 1.00 71.81 127 SER A O 1
ATOM 969 N N . GLY A 1 128 ? 8.433 14.514 -7.898 1.00 74.75 128 GLY A N 1
ATOM 970 C CA . GLY A 1 128 ? 7.913 15.369 -8.960 1.00 74.75 128 GLY A CA 1
ATOM 971 C C . GLY A 1 128 ? 9.036 16.084 -9.701 1.00 74.75 128 GLY A C 1
ATOM 972 O O . GLY A 1 128 ? 9.037 16.092 -10.928 1.00 74.75 128 GLY A O 1
ATOM 973 N N . PHE A 1 129 ? 10.035 16.582 -8.965 1.00 77.31 129 PHE A N 1
ATOM 974 C CA . PHE A 1 129 ? 11.244 17.153 -9.551 1.00 77.31 129 PHE A CA 1
ATOM 975 C C . PHE A 1 129 ? 11.977 16.134 -10.437 1.00 77.31 129 PHE A C 1
ATOM 977 O O . PHE A 1 129 ? 12.216 16.414 -11.611 1.00 77.31 129 PHE A O 1
ATOM 984 N N . PHE A 1 130 ? 12.246 14.928 -9.922 1.00 69.44 130 PHE A N 1
ATOM 985 C CA . PHE A 1 130 ? 12.893 13.862 -10.697 1.00 69.44 130 PHE A CA 1
ATOM 986 C C . PHE A 1 130 ? 12.090 13.443 -11.936 1.00 69.44 130 PHE A C 1
ATOM 988 O O . PHE A 1 130 ? 12.670 13.209 -12.990 1.00 69.44 130 PHE A O 1
ATOM 995 N N . LEU A 1 131 ? 10.759 13.397 -11.846 1.00 70.31 131 LEU A N 1
ATOM 996 C CA . LEU A 1 131 ? 9.901 13.080 -12.990 1.00 70.31 131 LEU A CA 1
ATOM 997 C C . LEU A 1 131 ? 9.887 14.189 -14.045 1.00 70.31 131 LEU A C 1
ATOM 999 O O . LEU A 1 131 ? 9.759 13.900 -15.233 1.00 70.31 131 LEU A O 1
ATOM 1003 N N . SER A 1 132 ? 10.022 15.448 -13.631 1.00 72.44 132 SER A N 1
ATOM 1004 C CA . SER A 1 132 ? 10.070 16.599 -14.539 1.00 72.44 132 SER A CA 1
ATOM 1005 C C . SER A 1 132 ? 11.441 16.848 -15.176 1.00 72.44 132 SER A C 1
ATOM 1007 O O . SER A 1 132 ? 11.518 17.639 -16.110 1.00 72.44 132 SER A O 1
ATOM 1009 N N . ALA A 1 133 ? 12.490 16.168 -14.704 1.00 71.50 133 ALA A N 1
ATOM 1010 C CA . ALA A 1 133 ? 13.866 16.294 -15.184 1.00 71.50 133 ALA A CA 1
ATOM 1011 C C . ALA A 1 133 ? 14.291 15.006 -15.921 1.00 71.50 133 ALA A C 1
ATOM 1013 O O . ALA A 1 133 ? 14.956 14.143 -15.331 1.00 71.50 133 ALA A O 1
ATOM 1014 N N . PRO A 1 134 ? 13.880 14.817 -17.192 1.00 62.97 134 PRO A N 1
ATOM 1015 C CA . PRO A 1 134 ? 14.115 13.581 -17.930 1.00 62.97 134 PRO A CA 1
ATOM 1016 C C . PRO A 1 134 ? 15.605 13.266 -18.125 1.00 62.97 134 PRO A C 1
ATOM 1018 O O . PRO A 1 134 ? 15.967 12.096 -18.235 1.00 62.97 134 PRO A O 1
ATOM 1021 N N . GLU A 1 135 ? 16.479 14.278 -18.088 1.00 63.97 135 GLU A N 1
ATOM 1022 C CA . GLU A 1 135 ? 17.938 14.115 -18.067 1.00 63.97 135 GLU A CA 1
ATOM 1023 C C . GLU A 1 135 ? 18.467 13.322 -16.863 1.00 63.97 135 GLU A C 1
ATOM 1025 O O . GLU A 1 135 ? 19.591 12.825 -16.905 1.00 63.97 135 GLU A O 1
ATOM 1030 N N . THR A 1 136 ? 17.677 13.169 -15.797 1.00 66.81 136 THR A N 1
ATOM 1031 C CA . THR A 1 136 ? 18.072 12.339 -14.653 1.00 66.81 136 THR A CA 1
ATOM 1032 C C . THR A 1 136 ? 17.954 10.843 -14.952 1.00 66.81 136 THR A C 1
ATOM 1034 O O . THR A 1 136 ? 18.633 10.047 -14.301 1.00 66.81 136 THR A O 1
ATOM 1037 N N . PHE A 1 137 ? 17.155 10.442 -15.952 1.00 69.12 137 PHE A N 1
ATOM 1038 C CA . PHE A 1 137 ? 17.009 9.037 -16.325 1.00 69.12 137 PHE A CA 1
ATOM 1039 C C . PHE A 1 137 ? 18.218 8.551 -17.126 1.00 69.12 137 PHE A C 1
ATOM 1041 O O . PHE A 1 137 ? 18.521 9.023 -18.225 1.00 69.12 137 PHE A O 1
ATOM 1048 N N . ILE A 1 138 ? 18.890 7.534 -16.591 1.00 69.88 138 ILE A N 1
ATOM 1049 C CA . ILE A 1 138 ? 19.989 6.861 -17.280 1.00 69.88 138 ILE A CA 1
ATOM 1050 C C . ILE A 1 138 ? 19.411 5.979 -18.383 1.00 69.88 138 ILE A C 1
ATOM 1052 O O . ILE A 1 138 ? 18.450 5.248 -18.156 1.00 69.88 138 ILE A O 1
ATOM 1056 N N . HIS A 1 139 ? 20.010 6.022 -19.568 1.00 72.69 139 HIS A N 1
ATOM 1057 C CA . HIS A 1 139 ? 19.660 5.136 -20.672 1.00 72.69 139 HIS A CA 1
ATOM 1058 C C . HIS A 1 139 ? 20.696 4.007 -20.773 1.00 72.69 139 HIS A C 1
ATOM 1060 O O . HIS A 1 139 ? 21.890 4.239 -20.581 1.00 72.69 139 HIS A O 1
ATOM 1066 N N . ASN A 1 140 ? 20.255 2.776 -21.045 1.00 74.31 140 ASN A N 1
ATOM 1067 C CA . ASN A 1 140 ? 21.170 1.668 -21.333 1.00 74.31 140 ASN A CA 1
ATOM 1068 C C . ASN A 1 140 ? 21.766 1.797 -22.746 1.00 74.31 140 ASN A C 1
ATOM 1070 O O . ASN A 1 140 ? 21.385 2.667 -23.529 1.00 74.31 140 ASN A O 1
ATOM 1074 N N . SER A 1 141 ? 22.674 0.884 -23.100 1.00 71.00 141 SER A N 1
ATOM 1075 C CA . SER A 1 141 ? 23.284 0.799 -24.436 1.00 71.00 141 SER A CA 1
ATOM 1076 C C . SER A 1 141 ? 22.276 0.637 -25.582 1.00 71.00 141 SER A C 1
ATOM 1078 O O . SER A 1 141 ? 22.612 0.913 -26.728 1.00 71.00 141 SER A O 1
ATOM 1080 N N . ASN A 1 142 ? 21.042 0.226 -25.278 1.00 69.81 142 ASN A N 1
ATOM 1081 C CA . ASN A 1 142 ? 19.942 0.076 -26.231 1.00 69.81 142 ASN A CA 1
ATOM 1082 C C . ASN A 1 142 ? 19.007 1.300 -26.239 1.00 69.81 142 ASN A C 1
ATOM 1084 O O . ASN A 1 142 ? 17.888 1.217 -26.742 1.00 69.81 142 ASN A O 1
ATOM 1088 N N . ASN A 1 143 ? 19.443 2.422 -25.655 1.00 68.62 143 ASN A N 1
ATOM 1089 C CA . ASN A 1 143 ? 18.687 3.664 -25.509 1.00 68.62 143 ASN A CA 1
ATOM 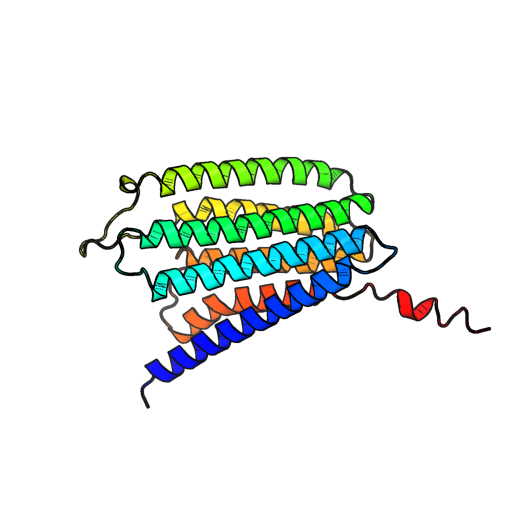1090 C C . ASN A 1 143 ? 17.351 3.507 -24.751 1.00 68.62 143 ASN A C 1
ATOM 1092 O O . ASN A 1 143 ? 16.413 4.275 -24.954 1.00 68.62 143 ASN A O 1
ATOM 1096 N N . GLN A 1 144 ? 17.246 2.508 -23.872 1.00 67.56 144 GLN A N 1
ATOM 1097 C CA . GLN A 1 144 ? 16.083 2.314 -23.004 1.00 67.56 144 GLN A CA 1
ATOM 1098 C C . GLN A 1 144 ? 16.331 2.979 -21.653 1.00 67.56 144 GLN A C 1
ATOM 1100 O O . GLN A 1 144 ? 17.399 2.807 -21.065 1.00 67.56 144 GLN A O 1
ATOM 1105 N N . GLN A 1 145 ? 15.332 3.691 -21.132 1.00 68.56 145 GLN A N 1
ATOM 1106 C CA . GLN A 1 145 ? 15.400 4.297 -19.802 1.00 68.56 145 GLN A CA 1
ATOM 1107 C C . GLN A 1 145 ? 15.473 3.220 -18.707 1.00 68.56 145 GLN A C 1
ATOM 1109 O O . GLN A 1 145 ? 14.555 2.409 -18.555 1.00 68.56 145 GLN A O 1
ATOM 1114 N N . ILE A 1 146 ? 16.548 3.246 -17.921 1.00 67.88 146 ILE A N 1
ATOM 1115 C CA . ILE A 1 146 ? 16.789 2.372 -16.772 1.00 67.88 146 ILE A CA 1
ATOM 1116 C C . ILE A 1 146 ? 16.216 3.024 -15.513 1.00 67.88 146 ILE A C 1
ATOM 1118 O O . ILE A 1 146 ? 16.443 4.203 -15.237 1.00 67.88 146 ILE A O 1
ATOM 1122 N N . GLN A 1 147 ? 15.511 2.234 -14.704 1.00 67.12 147 GLN A N 1
ATOM 1123 C CA . GLN A 1 147 ? 15.088 2.658 -13.373 1.00 67.12 147 GLN A CA 1
ATOM 1124 C C . GLN A 1 147 ? 16.241 2.523 -12.379 1.00 67.12 147 GLN A C 1
ATOM 1126 O O . GLN A 1 147 ? 16.760 1.431 -12.160 1.00 67.12 147 GLN A O 1
ATOM 1131 N N . LEU A 1 148 ? 16.605 3.626 -11.731 1.00 71.69 148 LEU A N 1
ATOM 1132 C CA . LEU A 1 148 ? 17.490 3.595 -10.573 1.00 71.69 148 LEU A CA 1
ATOM 1133 C C . LEU A 1 148 ? 16.698 3.295 -9.298 1.00 71.69 148 LEU A C 1
ATOM 1135 O O . LEU A 1 148 ? 15.623 3.854 -9.074 1.00 71.69 148 LEU A O 1
ATOM 1139 N N . ALA A 1 149 ? 17.284 2.492 -8.409 1.00 70.75 149 ALA A N 1
ATOM 1140 C CA . ALA A 1 149 ? 16.717 2.191 -7.092 1.00 70.75 149 ALA A CA 1
ATOM 1141 C C . ALA A 1 149 ? 16.403 3.461 -6.271 1.00 70.75 149 ALA A C 1
ATOM 1143 O O . ALA A 1 149 ? 15.457 3.480 -5.486 1.00 70.75 149 ALA A O 1
ATOM 1144 N N . VAL A 1 150 ? 17.147 4.553 -6.493 1.00 75.25 150 VAL A N 1
ATOM 1145 C CA . VAL A 1 150 ? 16.944 5.843 -5.812 1.00 75.25 150 VAL A CA 1
ATOM 1146 C C . VAL A 1 150 ? 15.541 6.425 -6.039 1.00 75.25 150 VAL A C 1
ATOM 1148 O O . VAL A 1 150 ? 14.992 7.040 -5.129 1.00 75.25 150 VAL A O 1
ATOM 1151 N N . TYR A 1 151 ? 14.913 6.166 -7.194 1.00 77.06 151 TYR A N 1
ATOM 1152 C CA . TYR A 1 151 ? 13.561 6.652 -7.507 1.00 77.06 151 TYR A CA 1
ATOM 1153 C C . TYR A 1 151 ? 12.461 5.965 -6.698 1.00 77.06 151 TYR A C 1
ATOM 1155 O O . TYR A 1 151 ? 11.334 6.452 -6.644 1.00 77.06 151 TYR A O 1
ATOM 1163 N N . TRP A 1 152 ? 12.786 4.854 -6.039 1.00 81.19 152 TRP A N 1
ATOM 1164 C CA . TRP A 1 152 ? 11.866 4.124 -5.176 1.00 81.19 152 TRP A CA 1
ATOM 1165 C C . TRP A 1 152 ? 11.951 4.568 -3.717 1.00 81.19 152 TRP A C 1
ATOM 1167 O O . TRP A 1 152 ? 11.000 4.349 -2.967 1.00 81.19 152 TRP A O 1
ATOM 1177 N N . LEU A 1 153 ? 13.035 5.241 -3.303 1.00 82.38 153 LEU A N 1
ATOM 1178 C CA . LEU A 1 153 ? 13.180 5.773 -1.940 1.00 82.38 153 LEU A CA 1
ATOM 1179 C C . LEU A 1 153 ? 11.982 6.624 -1.498 1.00 82.38 153 LEU A C 1
ATOM 1181 O O . LEU A 1 153 ? 11.537 6.451 -0.360 1.00 82.38 153 LEU A O 1
ATOM 1185 N N . PRO A 1 154 ? 11.400 7.481 -2.360 1.00 78.75 154 PRO A N 1
ATOM 1186 C CA . PRO A 1 154 ? 10.251 8.280 -1.973 1.00 78.75 154 PRO A CA 1
ATOM 1187 C C . PRO A 1 154 ? 8.964 7.489 -1.721 1.00 78.75 154 PRO A C 1
ATOM 1189 O O . PRO A 1 154 ? 8.052 8.005 -1.086 1.00 78.75 154 PRO A O 1
ATOM 1192 N N . LEU A 1 155 ? 8.890 6.239 -2.182 1.00 84.81 155 LEU A N 1
ATOM 1193 C CA . LEU A 1 155 ? 7.805 5.307 -1.870 1.00 84.81 155 LEU A CA 1
ATOM 1194 C C . LEU A 1 155 ? 8.161 4.453 -0.647 1.00 84.81 155 LEU A C 1
ATOM 1196 O O . LEU A 1 155 ? 7.350 4.269 0.260 1.00 84.81 155 LEU A O 1
ATOM 1200 N N . LEU A 1 156 ? 9.401 3.965 -0.595 1.00 88.06 156 LEU A N 1
ATOM 1201 C CA . LEU A 1 156 ? 9.901 3.076 0.452 1.00 88.06 156 LEU A CA 1
ATOM 1202 C C . LEU A 1 156 ? 9.934 3.757 1.825 1.00 88.06 156 LEU A C 1
ATOM 1204 O O . LEU A 1 156 ? 9.480 3.163 2.802 1.00 88.06 156 LEU A O 1
ATOM 1208 N N . LEU A 1 157 ? 10.424 4.999 1.911 1.00 86.62 157 LEU A N 1
ATOM 1209 C CA . LEU A 1 157 ? 10.567 5.710 3.185 1.00 86.62 157 LEU A CA 1
ATOM 1210 C C . LEU A 1 157 ? 9.213 5.975 3.866 1.00 86.62 157 LEU A C 1
ATOM 1212 O O . LEU A 1 157 ? 9.063 5.567 5.020 1.00 86.62 157 LEU A O 1
ATOM 1216 N N . PRO A 1 158 ? 8.199 6.581 3.212 1.00 83.94 158 PRO A N 1
ATOM 1217 C CA . PRO A 1 158 ? 6.900 6.789 3.850 1.00 83.94 158 PRO A CA 1
ATOM 1218 C C . PRO A 1 158 ? 6.211 5.481 4.241 1.00 83.94 158 PRO A C 1
ATOM 1220 O O . PRO A 1 158 ? 5.624 5.420 5.317 1.00 83.94 158 PRO A O 1
ATOM 1223 N N . THR A 1 159 ? 6.335 4.428 3.426 1.00 88.00 159 THR A N 1
ATOM 1224 C CA . THR A 1 159 ? 5.732 3.115 3.720 1.00 88.00 159 THR A CA 1
ATOM 1225 C C . THR A 1 159 ? 6.398 2.445 4.927 1.00 88.00 159 THR A C 1
ATOM 1227 O O . THR A 1 159 ? 5.716 1.895 5.790 1.00 88.00 159 THR A O 1
ATOM 1230 N N . ALA A 1 160 ? 7.727 2.539 5.048 1.00 90.00 160 ALA A N 1
ATOM 1231 C CA . ALA A 1 160 ? 8.452 2.041 6.216 1.00 90.00 160 ALA A CA 1
ATOM 1232 C C . ALA A 1 160 ? 8.070 2.807 7.492 1.00 90.00 160 ALA A C 1
ATOM 1234 O O . ALA A 1 160 ? 7.767 2.199 8.521 1.00 90.00 160 ALA A O 1
ATOM 1235 N N . VAL A 1 161 ? 8.036 4.142 7.430 1.00 88.38 161 VAL A N 1
ATOM 1236 C CA . VAL A 1 161 ? 7.663 4.978 8.583 1.00 88.38 161 VAL A CA 1
ATOM 1237 C C . VAL A 1 161 ? 6.191 4.772 8.959 1.00 88.38 161 VAL A C 1
ATOM 1239 O O . VAL A 1 161 ? 5.879 4.696 10.147 1.00 88.38 161 VAL A O 1
ATOM 1242 N N . GLY A 1 162 ? 5.295 4.633 7.979 1.00 87.62 162 GLY A N 1
ATOM 1243 C CA . GLY A 1 162 ? 3.880 4.312 8.186 1.00 87.62 162 GLY A CA 1
ATOM 1244 C C . GLY A 1 162 ? 3.691 2.981 8.913 1.00 87.62 162 GLY A C 1
ATOM 1245 O O . GLY A 1 162 ? 3.010 2.931 9.942 1.00 87.62 162 GLY A O 1
ATOM 1246 N N . SER A 1 163 ? 4.400 1.938 8.474 1.00 91.19 163 SER A N 1
ATOM 1247 C CA . SER A 1 163 ? 4.372 0.624 9.117 1.00 91.19 163 SER A CA 1
ATOM 1248 C C . SER A 1 163 ? 4.818 0.705 10.580 1.00 91.19 163 SER A C 1
ATOM 1250 O O . SER A 1 163 ? 4.105 0.255 11.485 1.00 91.19 163 SER A O 1
ATOM 1252 N N . ILE A 1 164 ? 5.954 1.362 10.841 1.00 90.50 164 ILE A N 1
ATOM 1253 C CA . ILE A 1 164 ? 6.466 1.573 12.202 1.00 90.50 164 ILE A CA 1
ATOM 1254 C C . ILE A 1 164 ? 5.443 2.340 13.045 1.00 90.50 164 ILE A C 1
ATOM 1256 O O . ILE A 1 164 ? 5.199 1.980 14.200 1.00 90.50 164 ILE A O 1
ATOM 1260 N N . ALA A 1 165 ? 4.805 3.367 12.481 1.00 87.69 165 ALA A N 1
ATOM 1261 C CA . ALA A 1 165 ? 3.784 4.152 13.164 1.00 87.69 165 ALA A CA 1
ATOM 1262 C C . ALA A 1 165 ? 2.568 3.302 13.554 1.00 87.69 165 ALA A C 1
ATOM 1264 O O . ALA A 1 165 ? 2.086 3.400 14.684 1.00 87.69 165 ALA A O 1
ATOM 1265 N N . LEU A 1 166 ? 2.088 2.444 12.651 1.00 89.06 166 LEU A N 1
ATOM 1266 C CA . LEU A 1 166 ? 0.953 1.554 12.892 1.00 89.06 166 LEU A CA 1
ATOM 1267 C C . LEU A 1 166 ? 1.277 0.477 13.930 1.00 89.06 166 LEU A C 1
ATOM 1269 O O . LEU A 1 166 ? 0.481 0.251 14.842 1.00 89.06 166 LEU A O 1
ATOM 1273 N N . PHE A 1 167 ? 2.451 -0.151 13.867 1.00 90.69 167 PHE A N 1
ATOM 1274 C CA . PHE A 1 167 ? 2.856 -1.103 14.904 1.00 90.69 167 PHE A CA 1
ATOM 1275 C C . PHE A 1 167 ? 3.062 -0.433 16.261 1.00 90.69 167 PHE A C 1
ATOM 1277 O O . PHE A 1 167 ? 2.646 -0.985 17.280 1.00 90.69 167 PHE A O 1
ATOM 1284 N N . SER A 1 168 ? 3.611 0.781 16.287 1.00 86.75 168 SER A N 1
ATOM 1285 C CA . SER A 1 168 ? 3.729 1.570 17.517 1.00 86.75 168 SER A CA 1
ATOM 1286 C C . SER A 1 168 ? 2.350 1.910 18.090 1.00 86.75 168 SER A C 1
ATOM 1288 O O . SER A 1 168 ? 2.104 1.729 19.282 1.00 86.75 168 SER A O 1
ATOM 1290 N N . ALA A 1 169 ? 1.406 2.321 17.237 1.00 83.38 169 ALA A N 1
ATOM 1291 C CA . ALA A 1 169 ? 0.015 2.554 17.618 1.00 83.38 169 ALA A CA 1
ATOM 1292 C C . ALA A 1 169 ? -0.645 1.296 18.188 1.00 83.38 169 ALA A C 1
ATOM 1294 O O . ALA A 1 169 ? -1.318 1.354 19.216 1.00 83.38 169 ALA A O 1
ATOM 1295 N N . ALA A 1 170 ? -0.420 0.148 17.555 1.00 86.06 170 ALA A N 1
ATOM 1296 C CA . ALA A 1 170 ? -0.918 -1.130 18.029 1.00 86.06 170 ALA A CA 1
ATOM 1297 C C . ALA A 1 170 ? -0.314 -1.541 19.379 1.00 86.06 170 ALA A C 1
ATOM 1299 O O . ALA A 1 170 ? -1.039 -2.045 20.233 1.00 86.06 170 ALA A O 1
ATOM 1300 N N . ALA A 1 171 ? 0.989 -1.344 19.583 1.00 85.44 171 ALA A N 1
ATOM 1301 C CA . ALA A 1 171 ? 1.668 -1.689 20.831 1.00 85.44 171 ALA A CA 1
ATOM 1302 C C . ALA A 1 171 ? 1.158 -0.853 22.015 1.00 85.44 171 ALA A C 1
ATOM 1304 O O . ALA A 1 171 ? 1.021 -1.367 23.124 1.00 85.44 171 ALA A O 1
ATOM 1305 N N . LEU A 1 172 ? 0.834 0.417 21.764 1.00 81.69 172 LEU A N 1
ATOM 1306 C CA . LEU A 1 172 ? 0.320 1.346 22.770 1.00 81.69 172 LEU A CA 1
ATOM 1307 C C . LEU A 1 172 ? -1.199 1.234 22.979 1.00 81.69 172 LEU A C 1
ATOM 1309 O O . LEU A 1 172 ? -1.714 1.679 24.006 1.00 81.69 172 LEU A O 1
ATOM 1313 N N . SER A 1 173 ? -1.929 0.636 22.035 1.00 77.88 173 SER A N 1
ATOM 1314 C CA . SER A 1 173 ? -3.375 0.466 22.141 1.00 77.88 173 SER A CA 1
ATOM 1315 C C . SER A 1 173 ? -3.754 -0.686 23.072 1.00 77.88 173 SER A C 1
ATOM 1317 O O . SER A 1 173 ? -3.341 -1.832 22.894 1.00 77.88 173 SER A O 1
ATOM 1319 N N . ARG A 1 174 ? -4.615 -0.393 24.052 1.00 69.06 174 ARG A N 1
ATOM 1320 C CA . ARG A 1 174 ? -5.270 -1.398 24.910 1.00 69.06 174 ARG A CA 1
ATOM 1321 C C . ARG A 1 174 ? -6.654 -1.810 24.394 1.00 69.06 174 ARG A C 1
ATOM 1323 O O . ARG A 1 174 ? -7.336 -2.597 25.042 1.00 69.06 174 ARG A O 1
ATOM 1330 N N . SER A 1 175 ? -7.086 -1.268 23.255 1.00 67.44 175 SER A N 1
ATOM 1331 C CA . SER A 1 175 ? -8.434 -1.451 22.717 1.00 67.44 175 SER A CA 1
ATOM 1332 C C . SER A 1 175 ? -8.524 -2.650 21.765 1.00 67.44 175 SER A C 1
ATOM 1334 O O . SER A 1 175 ? -7.528 -3.137 21.227 1.00 67.44 175 SER A O 1
ATOM 1336 N N . GLU A 1 176 ? -9.751 -3.071 21.442 1.00 68.56 176 GLU A N 1
ATOM 1337 C CA . GLU A 1 176 ? -9.995 -4.017 20.343 1.00 68.56 176 GLU A CA 1
ATOM 1338 C C . GLU A 1 176 ? -9.601 -3.460 18.955 1.00 68.56 176 GLU A C 1
ATOM 1340 O O . GLU A 1 176 ? -9.513 -4.211 17.982 1.00 68.56 176 GLU A O 1
ATOM 1345 N N . GLY A 1 177 ? -9.338 -2.150 18.841 1.00 74.50 177 GLY A N 1
ATOM 1346 C CA . GLY A 1 177 ? -8.772 -1.511 17.649 1.00 74.50 177 GLY A CA 1
ATOM 1347 C C . GLY A 1 177 ? -7.353 -1.978 17.340 1.00 74.50 177 GLY A C 1
ATOM 1348 O O . GLY A 1 177 ? -6.999 -2.062 16.166 1.00 74.50 177 GLY A O 1
ATOM 1349 N N . ARG A 1 178 ? -6.597 -2.418 18.359 1.00 84.56 178 ARG A N 1
ATOM 1350 C CA . ARG A 1 178 ? -5.226 -2.935 18.224 1.00 84.56 178 ARG A CA 1
ATOM 1351 C C . ARG A 1 178 ? -5.092 -3.974 17.119 1.00 84.56 178 ARG A C 1
ATOM 1353 O O . ARG A 1 178 ? -4.175 -3.884 16.311 1.00 84.56 178 ARG A O 1
ATOM 1360 N N . ARG A 1 179 ? -6.005 -4.951 17.053 1.00 88.38 179 ARG A N 1
ATOM 1361 C CA . ARG A 1 179 ? -5.948 -6.004 16.027 1.00 88.38 179 ARG A CA 1
ATOM 1362 C C . ARG A 1 179 ? -6.004 -5.406 14.624 1.00 88.38 179 ARG A C 1
ATOM 1364 O O . ARG A 1 179 ? -5.228 -5.817 13.774 1.00 88.38 179 ARG A O 1
ATOM 1371 N N . ARG A 1 180 ? -6.900 -4.448 14.377 1.00 87.62 180 ARG A N 1
ATOM 1372 C CA . ARG A 1 180 ? -7.018 -3.815 13.057 1.00 87.62 180 ARG A CA 1
ATOM 1373 C C . ARG A 1 180 ? -5.754 -3.045 12.711 1.00 87.62 180 ARG A C 1
ATOM 1375 O O . ARG A 1 180 ? -5.235 -3.225 11.620 1.00 87.62 180 ARG A O 1
ATOM 1382 N N . THR A 1 181 ? -5.220 -2.276 13.655 1.00 88.06 181 THR A N 1
ATOM 1383 C CA . THR A 1 181 ? -3.977 -1.525 13.459 1.00 88.06 181 THR A CA 1
ATOM 1384 C C . THR A 1 181 ? -2.788 -2.446 13.154 1.00 88.06 181 THR A C 1
ATOM 1386 O O . THR A 1 181 ? -2.021 -2.143 12.249 1.00 88.06 181 THR A O 1
ATOM 1389 N N . ILE A 1 182 ? -2.674 -3.606 13.823 1.00 91.75 182 ILE A N 1
ATOM 1390 C CA . ILE A 1 182 ? -1.656 -4.635 13.512 1.00 91.75 182 ILE A CA 1
ATOM 1391 C C . ILE A 1 182 ? -1.821 -5.151 12.085 1.00 91.75 182 ILE A C 1
ATOM 1393 O O . ILE A 1 182 ? -0.842 -5.247 11.355 1.00 91.75 182 ILE A O 1
ATOM 1397 N N . LEU A 1 183 ? -3.048 -5.496 11.687 1.00 93.75 183 LEU A N 1
ATOM 1398 C CA . LEU A 1 183 ? -3.312 -6.038 10.354 1.00 93.75 183 LEU A CA 1
ATOM 1399 C C . LEU A 1 183 ? -2.997 -5.001 9.264 1.00 93.75 183 LEU A C 1
ATOM 1401 O O . LEU A 1 183 ? -2.412 -5.350 8.247 1.00 93.75 183 LEU A O 1
ATOM 1405 N N . VAL A 1 184 ? -3.300 -3.722 9.493 1.00 91.56 184 VAL A N 1
ATOM 1406 C CA . VAL A 1 184 ? -2.928 -2.642 8.564 1.00 91.56 184 VAL A CA 1
ATOM 1407 C C . VAL A 1 184 ? -1.407 -2.422 8.554 1.00 91.56 184 VAL A C 1
ATOM 1409 O O . VAL A 1 184 ? -0.829 -2.263 7.485 1.00 91.56 184 VAL A O 1
ATOM 1412 N N . GLY A 1 185 ? -0.731 -2.481 9.707 1.00 93.06 185 GLY A N 1
ATOM 1413 C CA . GLY A 1 185 ? 0.737 -2.400 9.768 1.00 93.06 185 GLY A CA 1
ATOM 1414 C C . GLY A 1 185 ? 1.422 -3.561 9.038 1.00 93.06 185 GLY A C 1
ATOM 1415 O O . GLY A 1 185 ? 2.420 -3.371 8.341 1.00 93.06 185 GLY A O 1
ATOM 1416 N N . ALA A 1 186 ? 0.845 -4.762 9.122 1.00 95.56 186 ALA A N 1
ATOM 1417 C CA . ALA A 1 186 ? 1.281 -5.918 8.344 1.00 95.56 186 ALA A CA 1
ATOM 1418 C C . ALA A 1 186 ? 1.056 -5.703 6.839 1.00 95.56 186 ALA A C 1
ATOM 1420 O O . ALA A 1 186 ? 1.951 -5.999 6.051 1.00 95.56 186 ALA A O 1
ATOM 1421 N N . PHE A 1 187 ? -0.089 -5.134 6.442 1.00 95.94 187 PHE A N 1
ATOM 1422 C CA . PHE A 1 187 ? -0.348 -4.731 5.057 1.00 95.94 187 PHE A CA 1
ATOM 1423 C C . PHE A 1 187 ? 0.727 -3.770 4.529 1.00 95.94 187 PHE A C 1
ATOM 1425 O O . PHE A 1 187 ? 1.314 -4.051 3.487 1.00 95.94 187 PHE A O 1
ATOM 1432 N N . GLU A 1 188 ? 1.053 -2.695 5.253 1.00 93.81 188 GLU A N 1
ATOM 1433 C CA . GLU A 1 188 ? 2.084 -1.744 4.807 1.00 93.81 188 GLU A CA 1
ATOM 1434 C C . GLU A 1 188 ? 3.481 -2.363 4.757 1.00 93.81 188 GLU A C 1
ATOM 1436 O O . GLU A 1 188 ? 4.239 -2.102 3.828 1.00 93.81 188 GLU A O 1
ATOM 1441 N N . SER A 1 189 ? 3.816 -3.236 5.708 1.00 95.31 189 SER A N 1
ATOM 1442 C CA . SER A 1 189 ? 5.100 -3.951 5.698 1.00 95.31 189 SER A CA 1
ATOM 1443 C C . SER A 1 189 ? 5.246 -4.857 4.485 1.00 95.31 189 SER A C 1
ATOM 1445 O O . SER A 1 189 ? 6.310 -4.926 3.878 1.00 95.31 189 SER A O 1
ATOM 144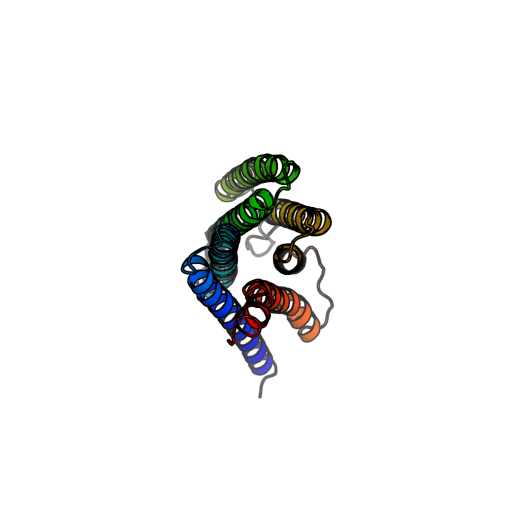7 N N . LEU A 1 190 ? 4.173 -5.552 4.116 1.00 95.44 190 LEU A N 1
ATOM 1448 C CA . LEU A 1 190 ? 4.168 -6.434 2.957 1.00 95.44 190 LEU A CA 1
ATOM 1449 C C . LEU A 1 190 ? 4.167 -5.645 1.646 1.00 95.44 190 LEU A C 1
ATOM 1451 O O . LEU A 1 190 ? 4.843 -6.057 0.708 1.00 95.44 190 LEU A O 1
ATOM 1455 N N . LEU A 1 191 ? 3.498 -4.485 1.595 1.00 92.62 191 LEU A N 1
ATOM 1456 C CA . LEU A 1 191 ? 3.659 -3.545 0.484 1.00 92.62 191 LEU A CA 1
ATOM 1457 C C . LEU A 1 191 ? 5.108 -3.078 0.358 1.00 92.62 191 LEU A C 1
ATOM 1459 O O . LEU A 1 191 ? 5.658 -3.116 -0.736 1.00 92.62 191 LEU A O 1
ATOM 1463 N N . PHE A 1 192 ? 5.746 -2.688 1.462 1.00 91.94 192 PHE A N 1
ATOM 1464 C CA . PHE A 1 192 ? 7.152 -2.291 1.473 1.00 91.94 192 PHE A CA 1
ATOM 1465 C C . PHE A 1 192 ? 8.069 -3.409 0.952 1.00 91.94 192 PHE A C 1
ATOM 1467 O O . PHE A 1 192 ? 8.921 -3.153 0.105 1.00 91.94 192 PHE A O 1
ATOM 1474 N N . LEU A 1 193 ? 7.864 -4.655 1.391 1.00 91.06 193 LEU A N 1
ATOM 1475 C CA . LEU A 1 193 ? 8.614 -5.809 0.880 1.00 91.06 193 LEU A CA 1
ATOM 1476 C C . LEU A 1 193 ? 8.381 -6.032 -0.621 1.00 91.06 193 LEU A C 1
ATOM 1478 O O . LEU A 1 193 ? 9.339 -6.262 -1.357 1.00 91.06 193 LEU A O 1
ATOM 1482 N N . GLY A 1 194 ? 7.135 -5.908 -1.086 1.00 88.69 194 GLY A N 1
ATOM 1483 C CA . GLY A 1 194 ? 6.806 -5.963 -2.512 1.00 88.69 194 GLY A CA 1
ATOM 1484 C C . GLY A 1 194 ? 7.515 -4.867 -3.315 1.00 88.69 194 GLY A C 1
ATOM 1485 O O . GLY A 1 194 ? 8.072 -5.139 -4.372 1.00 88.69 194 GLY A O 1
ATOM 1486 N N . LEU A 1 195 ? 7.596 -3.641 -2.790 1.00 87.31 195 LEU A N 1
ATOM 1487 C CA . LEU A 1 195 ? 8.329 -2.539 -3.427 1.00 87.31 195 LEU A CA 1
ATOM 1488 C C . LEU A 1 195 ? 9.842 -2.763 -3.463 1.00 87.31 195 LEU A C 1
ATOM 1490 O O . LEU A 1 195 ? 10.486 -2.426 -4.454 1.00 87.31 195 LEU A O 1
ATOM 1494 N N . LEU A 1 196 ? 10.435 -3.326 -2.407 1.00 87.31 196 LEU A N 1
ATOM 1495 C CA . LEU A 1 196 ? 11.853 -3.703 -2.422 1.00 87.31 196 LEU A CA 1
ATOM 1496 C C . LEU A 1 196 ? 12.153 -4.720 -3.526 1.00 87.31 196 LEU A C 1
ATOM 1498 O O . LEU A 1 196 ? 13.232 -4.692 -4.118 1.00 87.31 196 LEU A O 1
ATOM 1502 N N . ARG A 1 197 ? 11.190 -5.595 -3.826 1.00 85.69 197 ARG A N 1
ATOM 1503 C CA . ARG A 1 197 ? 11.293 -6.514 -4.951 1.00 85.69 197 ARG A CA 1
ATOM 1504 C C . ARG A 1 197 ? 11.137 -5.810 -6.297 1.00 85.69 197 ARG A C 1
ATOM 1506 O O . ARG A 1 197 ? 12.013 -5.948 -7.143 1.00 85.69 197 ARG A O 1
ATOM 1513 N N . GLU A 1 198 ? 10.083 -5.020 -6.475 1.00 81.06 198 GLU A N 1
ATOM 1514 C CA . GLU A 1 198 ? 9.811 -4.308 -7.736 1.00 81.06 198 GLU A CA 1
ATOM 1515 C C . GLU A 1 198 ? 10.880 -3.265 -8.094 1.00 81.06 198 GLU A C 1
ATOM 1517 O O . GLU A 1 198 ? 11.156 -3.022 -9.265 1.00 81.06 198 GLU A O 1
ATOM 1522 N N . SER A 1 199 ? 11.536 -2.685 -7.091 1.00 78.12 199 SER A N 1
ATOM 1523 C CA . SER A 1 199 ? 12.653 -1.751 -7.279 1.00 78.12 199 SER A CA 1
ATOM 1524 C C . SER A 1 199 ? 13.960 -2.410 -7.727 1.00 78.12 199 SER A C 1
ATOM 1526 O O . SER A 1 199 ? 14.930 -1.701 -8.000 1.00 78.12 199 SER A O 1
ATOM 1528 N N . GLY A 1 200 ? 14.024 -3.746 -7.769 1.00 76.12 200 GLY A N 1
ATOM 1529 C CA . GLY A 1 200 ? 15.251 -4.489 -8.061 1.00 76.12 200 GLY A CA 1
ATOM 1530 C C . GLY A 1 200 ? 16.296 -4.440 -6.940 1.00 76.12 200 GLY A C 1
ATOM 1531 O O . GLY A 1 200 ? 17.412 -4.914 -7.136 1.00 76.12 200 GLY A O 1
ATOM 1532 N N . ILE A 1 201 ? 15.955 -3.891 -5.764 1.00 80.00 201 ILE A N 1
ATOM 1533 C CA . ILE A 1 201 ? 16.829 -3.908 -4.579 1.00 80.00 201 ILE A CA 1
ATOM 1534 C C . ILE A 1 201 ? 16.996 -5.348 -4.076 1.00 80.00 201 ILE A C 1
ATOM 1536 O O . ILE A 1 201 ? 18.103 -5.761 -3.733 1.00 80.00 201 ILE A O 1
ATOM 1540 N N . LEU A 1 202 ? 15.911 -6.132 -4.068 1.00 77.88 202 LEU A N 1
ATOM 1541 C CA . LEU A 1 202 ? 15.986 -7.584 -3.892 1.00 77.88 202 LEU A CA 1
ATOM 1542 C C . LEU A 1 202 ? 16.292 -8.240 -5.241 1.00 77.88 202 LEU A C 1
ATOM 1544 O O . LEU A 1 202 ? 15.426 -8.294 -6.117 1.00 77.88 202 LEU A O 1
ATOM 1548 N N . GLN A 1 203 ? 17.515 -8.751 -5.383 1.00 77.12 203 GLN A N 1
ATOM 1549 C CA . GLN A 1 203 ? 18.028 -9.325 -6.628 1.00 77.12 203 GLN A CA 1
ATOM 1550 C C . GLN A 1 203 ? 17.259 -10.565 -7.098 1.00 77.12 203 GLN A C 1
ATOM 1552 O O . GLN A 1 203 ? 16.661 -11.297 -6.308 1.00 77.12 203 GLN A O 1
ATOM 1557 N N . ASP A 1 204 ? 17.277 -10.783 -8.412 1.00 76.69 204 ASP A N 1
ATOM 1558 C CA . ASP A 1 204 ? 16.748 -11.972 -9.081 1.00 76.69 204 ASP A CA 1
ATOM 1559 C C . ASP A 1 204 ? 17.343 -13.263 -8.474 1.00 76.69 204 ASP A C 1
ATOM 1561 O O . ASP A 1 204 ? 18.542 -13.337 -8.208 1.00 76.69 204 ASP A O 1
ATOM 1565 N N . LEU A 1 205 ? 16.494 -14.263 -8.216 1.00 83.12 205 LEU A N 1
ATOM 1566 C CA . LEU A 1 205 ? 16.865 -15.536 -7.588 1.00 83.12 205 LEU A CA 1
ATOM 1567 C C . LEU A 1 205 ? 17.214 -16.634 -8.610 1.00 83.12 205 LEU A C 1
ATOM 1569 O O . LEU A 1 205 ? 17.487 -17.766 -8.220 1.00 83.12 205 LEU A O 1
ATOM 1573 N N . GLY A 1 206 ? 17.197 -16.325 -9.908 1.00 79.44 206 GLY A N 1
ATOM 1574 C CA . GLY A 1 206 ? 17.547 -17.229 -11.008 1.00 79.44 206 GLY A CA 1
ATOM 1575 C C . GLY A 1 206 ? 16.436 -18.196 -11.432 1.00 79.44 206 GLY A C 1
ATOM 1576 O O . GLY A 1 206 ? 16.502 -18.742 -12.530 1.00 79.44 206 GLY A O 1
ATOM 1577 N N . ASP A 1 207 ? 15.399 -18.380 -10.609 1.00 84.75 207 ASP A N 1
ATOM 1578 C CA . ASP A 1 207 ? 14.231 -19.211 -10.917 1.00 84.75 207 ASP A CA 1
ATOM 1579 C C . ASP A 1 207 ? 12.996 -18.328 -11.212 1.00 84.75 207 ASP A C 1
ATOM 1581 O O . ASP A 1 207 ? 12.528 -17.608 -10.320 1.00 84.75 207 ASP A O 1
ATOM 1585 N N . PRO A 1 208 ? 12.423 -18.390 -12.433 1.00 80.25 208 PRO A N 1
ATOM 1586 C CA . PRO A 1 208 ? 11.261 -17.591 -12.825 1.00 80.25 208 PRO A CA 1
ATOM 1587 C C . PRO A 1 208 ? 10.032 -17.777 -11.927 1.00 80.25 208 PRO A C 1
ATOM 1589 O O . PRO A 1 208 ? 9.324 -16.807 -11.650 1.00 80.25 208 PRO A O 1
ATOM 1592 N N . LEU A 1 209 ? 9.768 -18.998 -11.453 1.00 82.19 209 LEU A N 1
ATOM 1593 C CA . LEU A 1 209 ? 8.626 -19.294 -10.589 1.00 82.19 209 LEU A CA 1
ATOM 1594 C C . LEU A 1 209 ? 8.846 -18.710 -9.193 1.00 82.19 209 LEU A C 1
ATOM 1596 O O . LEU A 1 209 ? 7.938 -18.094 -8.634 1.00 82.19 209 LEU A O 1
ATOM 1600 N N . ILE A 1 210 ? 10.051 -18.858 -8.639 1.00 84.88 210 ILE A N 1
ATOM 1601 C CA . ILE A 1 210 ? 10.393 -18.270 -7.335 1.00 84.88 210 ILE A CA 1
ATOM 1602 C C . ILE A 1 210 ? 10.331 -16.745 -7.421 1.00 84.88 210 ILE A C 1
ATOM 1604 O O . ILE A 1 210 ? 9.750 -16.107 -6.545 1.00 84.88 210 ILE A O 1
ATOM 1608 N N . ASN A 1 211 ? 10.855 -16.155 -8.494 1.00 83.12 211 ASN A N 1
ATOM 1609 C CA . ASN A 1 211 ? 10.779 -14.717 -8.733 1.00 83.12 211 ASN A CA 1
ATOM 1610 C C . ASN A 1 211 ? 9.333 -14.221 -8.784 1.00 83.12 211 ASN A C 1
ATOM 1612 O O . ASN A 1 211 ? 9.021 -13.203 -8.167 1.00 83.12 211 ASN A O 1
ATOM 1616 N N . LEU A 1 212 ? 8.453 -14.955 -9.471 1.00 83.19 212 LEU A N 1
ATOM 1617 C CA . LEU A 1 212 ? 7.029 -14.647 -9.539 1.00 83.19 212 LEU A CA 1
ATOM 1618 C C . LEU A 1 212 ? 6.382 -14.707 -8.149 1.00 83.19 212 LEU A C 1
ATOM 1620 O O . LEU A 1 212 ? 5.693 -13.772 -7.743 1.00 83.19 212 LEU A O 1
ATOM 1624 N N . LEU A 1 213 ? 6.636 -15.771 -7.384 1.00 86.06 213 LEU A N 1
ATOM 1625 C CA . LEU A 1 213 ? 6.093 -15.926 -6.033 1.00 86.06 213 LEU A CA 1
ATOM 1626 C C . LEU A 1 213 ? 6.589 -14.825 -5.090 1.00 86.06 213 LEU A C 1
ATOM 1628 O O . LEU A 1 213 ? 5.786 -14.231 -4.375 1.00 86.06 213 LEU A O 1
ATOM 1632 N N . VAL A 1 214 ? 7.882 -14.510 -5.109 1.00 85.81 214 VAL A N 1
ATOM 1633 C CA . VAL A 1 214 ? 8.474 -13.461 -4.263 1.00 85.81 214 VAL A CA 1
ATOM 1634 C C . VAL A 1 214 ? 7.937 -12.076 -4.625 1.00 85.81 214 VAL A C 1
ATOM 1636 O O . VAL A 1 214 ? 7.759 -11.255 -3.727 1.00 85.81 214 VAL A O 1
ATOM 1639 N N . SER A 1 215 ? 7.615 -11.821 -5.895 1.00 82.44 215 SER A N 1
ATOM 1640 C CA . SER A 1 215 ? 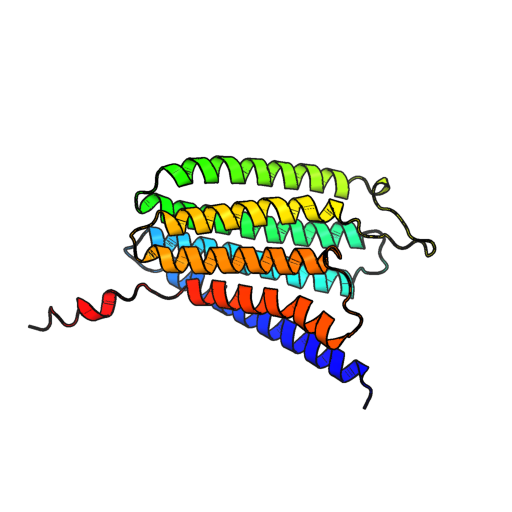6.962 -10.575 -6.307 1.00 82.44 215 SER A CA 1
ATOM 1641 C C . SER A 1 215 ? 5.494 -10.514 -5.875 1.00 82.44 215 SER A C 1
ATOM 1643 O O . SER A 1 215 ? 5.066 -9.497 -5.342 1.00 82.44 215 SER A O 1
ATOM 1645 N N . PHE A 1 216 ? 4.711 -11.585 -6.038 1.00 85.94 216 PHE A N 1
ATOM 1646 C CA . PHE A 1 216 ? 3.252 -11.531 -5.842 1.00 85.94 216 PHE A CA 1
ATOM 1647 C C . PHE A 1 216 ? 2.756 -11.865 -4.436 1.00 85.94 216 PHE A C 1
ATOM 1649 O O . PHE A 1 216 ? 1.757 -11.293 -3.986 1.00 85.94 216 PHE A O 1
ATOM 1656 N N . VAL A 1 217 ? 3.407 -12.794 -3.733 1.00 90.69 217 VAL A N 1
ATOM 1657 C CA . VAL A 1 217 ? 2.970 -13.242 -2.401 1.00 90.69 217 VAL A CA 1
ATOM 1658 C C . VAL A 1 217 ? 2.896 -12.077 -1.405 1.00 90.69 217 VAL A C 1
ATOM 1660 O O . VAL A 1 217 ? 1.881 -11.996 -0.706 1.00 90.69 217 VAL A O 1
ATOM 1663 N N . PRO A 1 218 ? 3.858 -11.129 -1.353 1.00 93.06 218 PRO A N 1
ATOM 1664 C CA . PRO A 1 218 ? 3.739 -9.960 -0.487 1.00 93.06 218 PRO A CA 1
ATOM 1665 C C . PRO A 1 218 ? 2.477 -9.139 -0.772 1.00 93.06 218 PRO A C 1
ATOM 1667 O O . PRO A 1 218 ? 1.726 -8.856 0.157 1.00 93.06 218 PRO A O 1
ATOM 1670 N N . PHE A 1 219 ? 2.170 -8.828 -2.037 1.00 91.50 219 PHE A N 1
ATOM 1671 C CA . PHE A 1 219 ? 0.970 -8.055 -2.390 1.00 91.50 219 PHE A CA 1
ATOM 1672 C C . PHE A 1 219 ? -0.332 -8.801 -2.076 1.00 91.50 219 PHE A C 1
ATOM 1674 O O . PHE A 1 219 ? -1.293 -8.200 -1.592 1.00 91.50 219 PHE A O 1
ATOM 1681 N N . MET A 1 220 ? -0.368 -10.115 -2.303 1.00 93.75 220 MET A N 1
ATOM 1682 C CA . MET A 1 220 ? -1.539 -10.942 -2.005 1.00 93.75 220 MET A CA 1
ATOM 1683 C C . MET A 1 220 ? -1.807 -11.024 -0.503 1.00 93.75 220 MET A C 1
ATOM 1685 O O . MET A 1 220 ? -2.938 -10.809 -0.060 1.00 93.75 220 MET A O 1
ATOM 1689 N N . LEU A 1 221 ? -0.764 -11.273 0.291 1.00 95.31 221 LEU A N 1
ATOM 1690 C CA . LEU A 1 221 ? -0.867 -11.254 1.745 1.00 95.31 221 LEU A CA 1
ATOM 1691 C C . LEU A 1 221 ? -1.236 -9.856 2.239 1.00 95.31 221 LEU A C 1
ATOM 1693 O O . LEU A 1 221 ? -2.118 -9.743 3.084 1.00 95.31 221 LEU A O 1
ATOM 1697 N N . ALA A 1 222 ? -0.645 -8.794 1.684 1.00 94.75 222 ALA A N 1
ATOM 1698 C CA . ALA A 1 222 ? -0.992 -7.420 2.032 1.00 94.75 222 ALA A CA 1
ATOM 1699 C C . ALA A 1 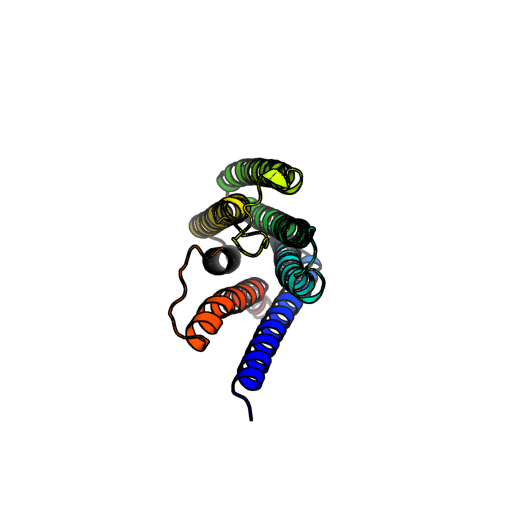222 ? -2.501 -7.184 1.846 1.00 94.75 222 ALA A C 1
ATOM 1701 O O . ALA A 1 222 ? -3.185 -6.780 2.790 1.00 94.75 222 ALA A O 1
ATOM 1702 N N . ALA A 1 223 ? -3.046 -7.506 0.670 1.00 94.56 223 ALA A N 1
ATOM 1703 C CA . ALA A 1 223 ? -4.472 -7.362 0.383 1.00 94.56 223 ALA A CA 1
ATOM 1704 C C . ALA A 1 223 ? -5.347 -8.175 1.354 1.00 94.56 223 ALA A C 1
ATOM 1706 O O . ALA A 1 223 ? -6.363 -7.673 1.846 1.00 94.56 223 ALA A O 1
ATOM 1707 N N . LEU A 1 224 ? -4.928 -9.398 1.697 1.00 96.00 224 LEU A N 1
ATOM 1708 C CA . LEU A 1 224 ? -5.607 -10.237 2.684 1.00 96.00 224 LEU A CA 1
ATOM 1709 C C . LEU A 1 224 ? -5.588 -9.612 4.087 1.00 96.00 224 LEU A C 1
ATOM 1711 O O . LEU A 1 224 ? -6.612 -9.612 4.770 1.00 96.00 224 LEU A O 1
ATOM 1715 N N . PHE A 1 225 ? -4.453 -9.062 4.520 1.00 96.19 225 PHE A N 1
ATOM 1716 C CA . PHE A 1 225 ? -4.308 -8.388 5.810 1.00 96.19 225 PHE A CA 1
ATOM 1717 C C . PHE A 1 225 ? -5.176 -7.131 5.890 1.00 96.19 225 PHE A C 1
ATOM 1719 O O . PHE A 1 225 ? -5.889 -6.941 6.881 1.00 96.19 225 PHE A O 1
ATOM 1726 N N . LEU A 1 226 ? -5.204 -6.325 4.827 1.00 94.75 226 LEU A N 1
ATOM 1727 C CA . LEU A 1 226 ? -6.081 -5.161 4.735 1.00 94.75 226 LEU A CA 1
ATOM 1728 C C . LEU A 1 226 ? -7.557 -5.577 4.811 1.00 94.75 226 LEU A C 1
ATOM 1730 O O . LEU A 1 226 ? -8.317 -5.026 5.609 1.00 94.75 226 LEU A O 1
ATOM 1734 N N . PHE A 1 227 ? -7.955 -6.605 4.054 1.00 95.25 227 PHE A N 1
ATOM 1735 C CA . PHE A 1 227 ? -9.306 -7.168 4.097 1.00 95.25 227 PHE A CA 1
ATOM 1736 C C . PHE A 1 227 ? -9.667 -7.690 5.493 1.00 95.25 227 PHE A C 1
ATOM 1738 O O . PHE A 1 227 ? -10.717 -7.339 6.037 1.00 95.25 227 PHE A O 1
ATOM 1745 N N . ALA A 1 228 ? -8.793 -8.477 6.121 1.00 93.00 228 ALA A N 1
ATOM 1746 C CA . ALA A 1 228 ? -8.984 -8.996 7.474 1.00 93.00 228 ALA A CA 1
ATOM 1747 C C . ALA A 1 228 ? -9.104 -7.868 8.518 1.00 93.00 228 ALA A C 1
ATOM 1749 O O . ALA A 1 228 ? -9.858 -7.994 9.489 1.00 93.00 228 ALA A O 1
ATOM 1750 N N . GLY A 1 229 ? -8.418 -6.744 8.294 1.00 88.81 229 GLY A N 1
ATOM 1751 C CA . GLY A 1 229 ? -8.514 -5.524 9.096 1.00 88.81 229 GLY A CA 1
ATOM 1752 C C . GLY A 1 229 ? -9.905 -4.881 9.095 1.00 88.81 229 GLY A C 1
ATOM 1753 O O . GLY A 1 229 ? -10.240 -4.154 10.029 1.00 88.81 229 GLY A O 1
ATOM 1754 N N . THR A 1 230 ? -10.760 -5.197 8.117 1.00 88.88 230 THR A N 1
ATOM 1755 C CA . THR A 1 230 ? -12.118 -4.631 8.010 1.00 88.88 230 THR A CA 1
ATOM 1756 C C . THR A 1 230 ? -13.173 -5.339 8.865 1.00 88.88 230 THR A C 1
ATOM 1758 O O . THR A 1 230 ? -14.325 -4.900 8.947 1.00 88.88 230 THR A O 1
ATOM 1761 N N . PHE A 1 231 ? -12.837 -6.453 9.519 1.00 86.44 231 PHE A N 1
ATOM 1762 C CA . PHE A 1 231 ? -13.841 -7.193 10.277 1.00 86.44 231 PHE A CA 1
ATOM 1763 C C . PHE A 1 231 ? -14.255 -6.453 11.570 1.00 86.44 231 PHE A C 1
ATOM 1765 O O . PHE A 1 231 ? -13.430 -5.812 12.235 1.00 86.44 231 PHE A O 1
ATOM 1772 N N . PRO A 1 232 ? -15.556 -6.498 11.938 1.00 69.00 232 PRO A N 1
ATOM 1773 C CA . PRO A 1 232 ? -16.052 -5.942 13.193 1.00 69.00 232 PRO A CA 1
ATOM 1774 C C . PRO A 1 232 ? -15.299 -6.462 14.420 1.00 69.00 232 PRO A C 1
ATOM 1776 O O . PRO A 1 232 ? -14.855 -7.609 14.461 1.00 69.00 232 PRO A O 1
ATOM 1779 N N . ARG A 1 233 ? -15.253 -5.611 15.445 1.00 72.50 233 ARG A N 1
ATOM 1780 C CA . ARG A 1 233 ? -14.969 -5.982 16.834 1.00 72.50 233 ARG A CA 1
ATOM 1781 C C . ARG A 1 233 ? -15.890 -7.118 17.291 1.00 72.50 233 ARG A C 1
ATOM 1783 O O . ARG A 1 233 ? -17.072 -7.119 16.949 1.00 72.50 233 ARG A O 1
ATOM 1790 N N . ARG A 1 234 ? -15.364 -8.093 18.042 1.00 61.50 234 ARG A N 1
ATOM 1791 C CA . ARG A 1 234 ? -16.113 -9.307 18.447 1.00 61.50 234 ARG A CA 1
ATOM 1792 C C . ARG A 1 234 ? -17.169 -9.034 19.531 1.00 61.50 234 ARG A C 1
ATOM 1794 O O . ARG A 1 234 ? -17.939 -9.931 19.854 1.00 61.50 234 ARG A O 1
ATOM 1801 N N . GLN A 1 235 ? -17.253 -7.819 20.071 1.00 52.03 235 GLN A N 1
ATOM 1802 C CA . GLN A 1 235 ? -18.072 -7.533 21.253 1.00 52.03 235 GLN A CA 1
ATOM 1803 C C . GLN A 1 235 ? -19.598 -7.487 21.064 1.00 52.03 235 GLN A C 1
ATOM 1805 O O . GLN A 1 235 ? -20.309 -7.616 22.058 1.00 52.03 235 GLN A O 1
ATOM 1810 N N . ARG A 1 236 ? -20.152 -7.384 19.847 1.00 48.50 236 ARG A N 1
ATOM 1811 C CA . ARG A 1 236 ? -21.618 -7.225 19.703 1.00 48.50 236 ARG A CA 1
ATOM 1812 C C . ARG A 1 236 ? -22.465 -8.479 19.954 1.00 48.50 236 ARG A C 1
ATOM 1814 O O . ARG A 1 236 ? -23.649 -8.332 20.204 1.00 48.50 236 ARG A O 1
ATOM 1821 N N . GLN A 1 237 ? -21.896 -9.685 19.967 1.00 45.97 237 GLN A N 1
ATOM 1822 C CA . GLN A 1 237 ? -22.695 -10.900 20.208 1.00 45.97 237 GLN A CA 1
ATOM 1823 C C . GLN A 1 237 ? -22.890 -11.258 21.689 1.00 45.97 237 GLN A C 1
ATOM 1825 O O . GLN A 1 237 ? -23.719 -12.107 21.990 1.00 45.97 237 GLN A O 1
ATOM 1830 N N . ARG A 1 238 ? -22.168 -10.628 22.629 1.00 47.81 238 ARG A N 1
ATOM 1831 C CA . ARG A 1 238 ? -22.325 -10.935 24.066 1.00 47.81 238 ARG A CA 1
ATOM 1832 C C . ARG A 1 238 ? -23.248 -9.986 24.826 1.00 47.81 238 ARG A C 1
ATOM 1834 O O . ARG A 1 238 ? -23.739 -10.374 25.876 1.00 47.81 238 ARG A O 1
ATOM 1841 N N . GLN A 1 239 ? -23.507 -8.779 24.321 1.00 45.84 239 GLN A N 1
ATOM 1842 C CA . GLN A 1 239 ? -24.432 -7.856 24.992 1.00 45.84 239 GLN A CA 1
ATOM 1843 C C . GLN A 1 239 ? -25.900 -8.100 24.623 1.00 45.84 239 GLN A C 1
ATOM 1845 O O . GLN A 1 239 ? -26.741 -7.995 25.503 1.00 45.84 239 GLN A O 1
ATOM 1850 N N . GLU A 1 240 ? -26.209 -8.532 23.397 1.00 48.69 240 GLU A N 1
ATOM 1851 C CA . GLU A 1 240 ? -27.594 -8.870 23.016 1.00 48.69 240 GLU A CA 1
ATOM 1852 C C . GLU A 1 240 ? -28.066 -10.216 23.597 1.00 48.69 240 GLU A C 1
ATOM 1854 O O . GLU A 1 240 ? -29.263 -10.424 23.760 1.00 48.69 240 GLU A O 1
ATOM 1859 N N . HIS A 1 241 ? -27.149 -11.113 23.986 1.00 47.22 241 HIS A N 1
ATOM 1860 C CA . HIS A 1 241 ? -27.509 -12.381 24.637 1.00 47.22 241 HIS A CA 1
ATOM 1861 C C . HIS A 1 241 ? -27.695 -12.265 26.162 1.00 47.22 241 HIS A C 1
ATOM 1863 O O . HIS A 1 241 ? -28.245 -13.172 26.772 1.00 47.22 241 HIS A O 1
ATOM 1869 N N . ASN A 1 242 ? -27.281 -11.146 26.771 1.00 49.91 242 ASN A N 1
ATOM 1870 C CA . ASN A 1 242 ? -27.472 -10.873 28.204 1.00 49.91 242 ASN A CA 1
ATOM 1871 C C . ASN A 1 242 ? -28.622 -9.894 28.496 1.00 49.91 242 ASN A C 1
ATOM 1873 O O . ASN A 1 242 ? -28.876 -9.590 29.658 1.00 49.91 242 ASN A O 1
ATOM 1877 N N . THR A 1 243 ? -29.321 -9.405 27.469 1.00 51.47 243 THR A N 1
ATOM 1878 C CA . THR A 1 243 ? -30.574 -8.640 27.613 1.00 51.47 243 THR A CA 1
ATOM 1879 C C . THR A 1 243 ? -31.787 -9.397 27.072 1.00 51.47 243 THR A C 1
ATOM 1881 O O . THR A 1 243 ? -32.842 -8.798 26.881 1.00 51.47 243 THR A O 1
ATOM 1884 N N . GLY A 1 244 ? -31.647 -10.704 26.827 1.00 46.97 244 GLY A N 1
ATOM 1885 C CA . GLY A 1 244 ? -32.790 -11.604 26.718 1.00 46.97 244 GLY A CA 1
ATOM 1886 C C . GLY A 1 244 ? -33.425 -11.753 28.096 1.00 46.97 244 GLY A C 1
ATOM 1887 O O . GLY A 1 244 ? -33.041 -12.641 28.854 1.00 46.97 244 GLY A O 1
ATOM 1888 N N . LEU A 1 245 ? -34.305 -10.803 28.420 1.00 44.19 245 LEU A N 1
ATOM 1889 C CA . LEU A 1 245 ? -35.399 -10.986 29.372 1.00 44.19 245 LEU A CA 1
ATOM 1890 C C . LEU A 1 245 ? -36.238 -12.206 28.974 1.00 44.19 245 LEU A C 1
ATOM 1892 O O . LEU A 1 245 ? -36.446 -12.389 27.751 1.00 44.19 245 LEU A O 1
#

Sequence (245 aa):
MNLEHYFDAIYYSMNAAVFLLLAAAVGRGIVLTRRPGIASDIEHGRGTVFAGAGTMVALAGGLMADALLKTSVWFQQVRFGLYFLGFALIMVGTCTILRGSEREGIGFLSHIRRILLPLFALTVIISGFFLSAPETFIHNSNNQQIQLAVYWLPLLLPTAVGSIALFSAAALSRSEGRRRTILVGAFESLLFLGLLRESGILQDLGDPLINLLVSFVPFMLAALFLFAGTFPRRQRQRQEHNTGL

pLDDT: mean 82.18, std 11.58, range [44.19, 97.31]

Secondary structure (DSSP, 8-state):
--HHHHHHHHHHHHHHHHHHHHHHHHHHHHHHHT-TT-HHHHHHHHHHHHHHHHHHHHHHHHHHHHHHHTTSTTHHHHHHHHHHHHHHHHHHHHHHHHHHHHTTT-THHHHHHHHHHHHHHHHHHHHHHHHH-GGGSPB-TTSPBPPPGGGGHHHHHHHHHHHHHHHHHHHH--STHHHHHHHHHHHHHHHHHHHHHHTT-S---S-HHHHHHHHHHHHHHHHHHHHHHTSPPTTHHHHTTS---

Foldseek 3Di:
DDPVVVLVVVLVVLVVLLLVLLVLLLVLLVVQLPDPDQPLSNLLSQLLNLLSVLLVQLVVQLVCLVVPPQVPLCSVLSNLVSNLSSLVSNLSSLLSNLVSLVVQPDPVSVVLSVVLVVLLVVLVVVLVVVSVPSVNFDADPVRGTDQALVSCCSSLVSLVSSLVSLQVSLVPDPDLLSLLSPLQSLLSVLVNQLSCLVSCVPPDPPDSVVSSCSNRVSSSSSSVSSSVSSDDDPPPVPPVVVPPD